Protein AF-A0AAD8JEQ1-F1 (afdb_monomer)

pLDDT: mean 77.96, std 17.14, range [26.22, 97.44]

Sequence (303 aa):
MASVKTKRLGSRILDGQINEAWISYTSSATNLTVFFTSFSENKTSIKCLWHEVDLSKYLPEKVNFGFSAATGRRYWEIHTIHSWNFSSSIRINPLYTKPLRPEKKNSKQLVVGLVLGGSGLACILVIGMTFLWFRFKREGKTVKNEENDVFMVHYEFENETGPKNYSNETLSTATKNFAESEKVGQGGFGGVYKGFLSNLDSNVAVKRISKGSKQGIKEYASEVKIIGRLRHRNLVKLIGWCQKEKELLLVYEFMPNGSLGYHLFKDNMFLTWMTRYNIVRGLASSLLNLHEEWEQCVLHRDI

Organism: NCBI:txid360622

Foldseek 3Di:
DDDPDDDDDPADDDDPDDKDKDWDADQVQQKIKIWIWGDDPNDTDIDMDMDRHNCPVPDDPDDDDDDDDDQDPPDGDDDDDPDDDDDDPDDDDPPPDDDDDDDDDDDDDDDDDDDPDPVVVVVVVVVVVVVVVVVVVVVVVLVVVLCVLVVVLVVVPPPDQWADEDEPVQVCVQQVNVDPVQWPDADPQATWGWGARPVVRAIKIKGKGDFPDSVNSVVLSCCRVPQRPDDDPLDWHFNHWYDDDRTTITITHDDPVDDPCCCPPPDPNDQDPVNVVVNVVSVVRVQCCQAPVDPHRHDPPPD

InterPro domains:
  IPR000719 Protein kinase domain [PF00069] (179-303)
  IPR000719 Protein kinase domain [PS50011] (178-303)
  IPR000985 Legume lectin, alpha chain, conserved site [PS00308] (59-68)
  IPR001220 Legume lectin domain [PF00139] (2-94)
  IPR011009 Protein kinase-like domain superfamily [SSF56112] (160-303)
  IPR013320 Concanavalin A-like lectin/glucanase domain superfamily [SSF49899] (3-199)
  IPR017441 Protein kinase, ATP binding site [PS00107] (184-207)
  IPR020635 Tyrosine-protein kinase, catalytic domain [SM00219] (178-303)
  IPR050528 L-type Lectin-Domain Containing Receptor Kinases [PTHR27007] (15-303)

Secondary structure (DSSP, 8-state):
---S-----S----TT----EEEEEETTTTEEEEEEEEEETTEEEEEEEEEE--GGGTS-SS----------SSS-PPP--------------GGG--------------------SSHHHHHHHHHHHHHHHHHHHHHHHHHHHHHHHHHHHHHHT-STTSPEE--HHHHHHHTTTT-GGGEEEEETTEEEEEEEETTTTEEEEEEEEPTT-HHHHHHHHHIIIIITT---TTS--EEEEEEETTEEEEEEE--TT--HHHHHHT------HHHHHHHHHHHHHHHHIIIIISSS----S--

Structure (mmCIF, N/CA/C/O backbone):
data_AF-A0AAD8JEQ1-F1
#
_entry.id   AF-A0AAD8JEQ1-F1
#
loop_
_atom_site.group_PDB
_atom_site.id
_atom_site.type_symbol
_atom_site.label_atom_id
_atom_site.label_alt_id
_atom_site.label_comp_id
_atom_site.label_asym_id
_atom_site.label_entity_id
_atom_site.label_seq_id
_atom_site.pdbx_PDB_ins_code
_atom_site.Cartn_x
_atom_site.Cartn_y
_atom_site.Cartn_z
_atom_site.occupancy
_atom_site.B_iso_or_equiv
_atom_site.auth_seq_id
_atom_site.auth_comp_id
_atom_site.auth_asym_id
_atom_site.auth_atom_id
_atom_site.pdbx_PDB_model_num
ATOM 1 N N . MET A 1 1 ? 18.541 -1.391 -17.160 1.00 54.03 1 MET A N 1
ATOM 2 C CA . MET A 1 1 ? 19.996 -1.636 -17.031 1.00 54.03 1 MET A CA 1
ATOM 3 C C . MET A 1 1 ? 20.443 -2.528 -18.172 1.00 54.03 1 MET A C 1
ATOM 5 O O . MET A 1 1 ? 19.833 -3.571 -18.371 1.00 54.03 1 MET A O 1
ATOM 9 N N . ALA A 1 2 ? 21.463 -2.121 -18.926 1.00 61.44 2 ALA A N 1
ATOM 10 C CA . ALA A 1 2 ? 22.112 -3.007 -19.888 1.00 61.44 2 ALA A CA 1
ATOM 11 C C . ALA A 1 2 ? 23.058 -3.955 -19.133 1.00 61.44 2 ALA A C 1
ATOM 13 O O . ALA A 1 2 ? 23.810 -3.516 -18.265 1.00 61.44 2 ALA A O 1
ATOM 14 N N . SER A 1 3 ? 22.992 -5.256 -19.420 1.00 74.88 3 SER A N 1
ATOM 15 C CA . SER A 1 3 ? 23.924 -6.234 -18.848 1.00 74.88 3 SER A CA 1
ATOM 16 C C . SER A 1 3 ? 25.269 -6.135 -19.568 1.00 74.88 3 SER A C 1
ATOM 18 O O . SER A 1 3 ? 25.308 -6.216 -20.792 1.00 74.88 3 SER A O 1
ATOM 20 N N . VAL A 1 4 ? 26.365 -5.998 -18.814 1.00 78.25 4 VAL A N 1
ATOM 21 C CA . VAL A 1 4 ? 27.736 -6.010 -19.365 1.00 78.25 4 VAL A CA 1
ATOM 22 C C . VAL A 1 4 ? 28.104 -7.409 -19.874 1.00 78.25 4 VAL A C 1
ATOM 24 O O . VAL A 1 4 ? 28.686 -7.563 -20.945 1.00 78.25 4 VAL A O 1
ATOM 27 N N . LYS A 1 5 ? 27.720 -8.458 -19.136 1.00 81.31 5 LYS A N 1
ATOM 28 C CA . LYS A 1 5 ? 27.882 -9.855 -19.547 1.00 81.31 5 LYS A CA 1
ATOM 29 C C . LYS A 1 5 ? 26.870 -10.740 -18.834 1.00 81.31 5 LYS A C 1
ATOM 31 O O . LYS A 1 5 ? 26.654 -10.611 -17.634 1.00 81.31 5 LYS A O 1
ATOM 36 N N . THR A 1 6 ? 26.300 -11.695 -19.566 1.00 82.50 6 THR A N 1
ATOM 37 C CA . THR A 1 6 ? 25.457 -12.755 -19.001 1.00 82.50 6 THR A CA 1
ATOM 38 C C . THR A 1 6 ? 26.173 -14.098 -19.123 1.00 82.50 6 THR A C 1
ATOM 40 O O . THR A 1 6 ? 26.586 -14.488 -20.216 1.00 82.50 6 THR A O 1
ATOM 43 N N . LYS A 1 7 ? 26.314 -14.818 -18.006 1.00 80.94 7 LYS A N 1
ATOM 44 C CA . LYS A 1 7 ? 26.751 -16.221 -17.964 1.00 80.94 7 LYS A CA 1
ATOM 45 C C . LYS A 1 7 ? 25.650 -17.051 -17.314 1.00 80.94 7 LYS A C 1
ATOM 47 O O . LYS A 1 7 ? 25.122 -16.662 -16.277 1.00 80.94 7 LYS A O 1
ATOM 52 N N . ARG A 1 8 ? 25.291 -18.184 -17.926 1.00 77.19 8 ARG A N 1
ATOM 53 C CA . ARG A 1 8 ? 24.321 -19.117 -17.339 1.00 77.19 8 ARG A CA 1
ATOM 54 C C . ARG A 1 8 ? 25.018 -20.011 -16.325 1.00 77.19 8 ARG A C 1
ATOM 56 O O . ARG A 1 8 ? 26.043 -20.614 -16.636 1.00 77.19 8 ARG A O 1
ATOM 63 N N . LEU A 1 9 ? 24.431 -20.119 -15.141 1.00 71.56 9 LEU A N 1
ATOM 64 C CA . LEU A 1 9 ? 24.821 -21.117 -14.161 1.00 71.56 9 LEU A CA 1
ATOM 65 C C . LEU A 1 9 ? 24.219 -22.464 -14.588 1.00 71.56 9 LEU A C 1
ATOM 67 O O . LEU A 1 9 ? 23.010 -22.574 -14.772 1.00 71.56 9 LEU A O 1
ATOM 71 N N . GLY A 1 10 ? 25.060 -23.477 -14.791 1.00 64.69 10 GLY A N 1
ATOM 72 C CA . GLY A 1 10 ? 24.648 -24.805 -15.266 1.00 64.69 10 GLY A CA 1
ATOM 73 C C . GLY A 1 10 ? 23.939 -25.675 -14.221 1.00 64.69 10 GLY A C 1
ATOM 74 O O . GLY A 1 10 ? 23.937 -26.893 -14.364 1.00 64.69 10 GLY A O 1
ATOM 75 N N . SER A 1 11 ? 23.390 -25.086 -13.158 1.00 65.44 11 SER A N 1
ATOM 76 C CA . SER A 1 11 ? 22.712 -25.795 -12.072 1.00 65.44 11 SER A CA 1
ATOM 77 C C . SER A 1 11 ? 21.265 -25.353 -11.927 1.00 65.44 11 SER A C 1
ATOM 79 O O . SER A 1 11 ? 20.941 -24.180 -12.111 1.00 65.44 11 SER A O 1
ATOM 81 N N . ARG A 1 12 ? 20.399 -26.298 -11.558 1.00 63.47 12 ARG A N 1
ATOM 82 C CA . ARG A 1 12 ? 19.006 -26.023 -11.206 1.00 63.47 12 ARG A CA 1
ATOM 83 C C . ARG A 1 12 ? 18.895 -25.879 -9.691 1.00 63.47 12 ARG A C 1
ATOM 85 O O . ARG A 1 12 ? 19.470 -26.676 -8.960 1.00 63.47 12 ARG A O 1
ATOM 92 N N . ILE A 1 13 ? 18.175 -24.856 -9.248 1.00 66.12 13 ILE A N 1
ATOM 93 C CA . ILE A 1 13 ? 17.844 -24.627 -7.840 1.00 66.12 13 ILE A CA 1
ATOM 94 C C . ILE A 1 13 ? 16.413 -25.125 -7.677 1.00 66.12 13 ILE A C 1
ATOM 96 O O . ILE A 1 13 ? 15.464 -24.385 -7.913 1.00 66.12 13 ILE A O 1
ATOM 100 N N . LEU A 1 14 ? 16.261 -26.417 -7.415 1.00 59.53 14 LEU A N 1
ATOM 101 C CA . LEU A 1 14 ? 14.964 -27.045 -7.178 1.00 59.53 14 LEU A CA 1
ATOM 102 C C . LEU A 1 14 ? 14.909 -27.496 -5.713 1.00 59.53 14 LEU A C 1
ATOM 104 O O . LEU A 1 14 ? 15.932 -27.535 -5.032 1.00 59.53 14 LEU A O 1
ATOM 108 N N . ASP A 1 15 ? 13.708 -27.795 -5.226 1.00 64.31 15 ASP A N 1
ATOM 109 C CA . ASP A 1 15 ? 13.475 -28.488 -3.948 1.00 64.31 15 ASP A CA 1
ATOM 110 C C . ASP A 1 15 ? 13.535 -27.636 -2.664 1.00 64.31 15 ASP A C 1
ATOM 112 O O . ASP A 1 15 ? 13.526 -28.182 -1.563 1.00 64.31 15 ASP A O 1
ATOM 116 N N . GLY A 1 16 ? 13.541 -26.300 -2.770 1.00 67.38 16 GLY A N 1
ATOM 117 C CA . GLY A 1 16 ? 13.326 -25.403 -1.618 1.00 67.38 16 GLY A CA 1
ATOM 118 C C . GLY A 1 16 ? 14.436 -25.418 -0.558 1.00 67.38 16 GLY A C 1
ATOM 119 O O . GLY A 1 16 ? 14.210 -25.002 0.577 1.00 67.38 16 GLY A O 1
ATOM 120 N N . GLN A 1 17 ? 15.628 -25.904 -0.908 1.00 75.38 17 GLN A N 1
ATOM 121 C CA . GLN A 1 17 ? 16.769 -25.965 0.004 1.00 75.38 17 GLN A CA 1
ATOM 122 C C . GLN A 1 17 ? 17.422 -24.590 0.199 1.00 75.38 17 GLN A C 1
ATOM 124 O O . GLN A 1 17 ? 17.361 -23.715 -0.670 1.00 75.38 17 GLN A O 1
ATOM 129 N N . ILE A 1 18 ? 18.080 -24.401 1.346 1.00 81.00 18 ILE A N 1
ATOM 130 C CA . ILE A 1 18 ? 18.830 -23.175 1.639 1.00 81.00 18 ILE A CA 1
ATOM 131 C C . ILE A 1 18 ? 20.086 -23.158 0.767 1.00 81.00 18 ILE A C 1
ATOM 133 O O . ILE A 1 18 ? 20.897 -24.079 0.826 1.00 81.00 18 ILE A O 1
ATOM 137 N N . ASN A 1 19 ? 20.244 -22.102 -0.030 1.00 83.06 19 ASN A N 1
ATOM 138 C CA . ASN A 1 19 ? 21.420 -21.888 -0.864 1.00 83.06 19 ASN A CA 1
ATOM 139 C C . ASN A 1 19 ? 22.209 -20.681 -0.354 1.00 83.06 19 ASN A C 1
ATOM 141 O O . ASN A 1 19 ? 21.627 -19.671 0.044 1.00 83.06 19 ASN A O 1
ATOM 145 N N . GLU A 1 20 ? 23.530 -20.770 -0.425 1.00 88.12 20 GLU A N 1
ATOM 146 C CA . GLU A 1 20 ? 24.443 -19.678 -0.124 1.00 88.12 20 GLU A CA 1
ATOM 147 C C . GLU A 1 20 ? 25.035 -19.120 -1.418 1.00 88.12 20 GLU A C 1
ATOM 149 O O . GLU A 1 20 ? 25.414 -19.853 -2.336 1.00 88.12 20 GLU A O 1
ATOM 154 N N . ALA A 1 21 ? 25.121 -17.794 -1.479 1.00 88.62 21 ALA A N 1
ATOM 155 C CA . ALA A 1 21 ? 25.727 -17.070 -2.580 1.00 88.62 21 ALA A CA 1
ATOM 156 C C . ALA A 1 21 ? 26.631 -15.977 -2.020 1.00 88.62 21 ALA A C 1
ATOM 158 O O . ALA A 1 21 ? 26.245 -15.264 -1.091 1.00 88.62 21 ALA A O 1
ATOM 159 N N . TRP A 1 22 ? 27.813 -15.807 -2.600 1.00 90.81 22 TRP A N 1
ATOM 160 C CA . TRP A 1 22 ? 28.685 -14.689 -2.257 1.00 90.81 22 TRP A CA 1
ATOM 161 C C . TRP A 1 22 ? 29.405 -14.164 -3.487 1.00 90.81 22 TRP A C 1
ATOM 163 O O . TRP A 1 22 ? 29.698 -14.887 -4.441 1.00 90.81 22 TRP A O 1
ATOM 173 N N . ILE A 1 23 ? 29.666 -12.864 -3.460 1.00 91.25 23 ILE A N 1
ATOM 174 C CA . ILE A 1 23 ? 30.283 -12.130 -4.554 1.00 91.25 23 ILE A CA 1
ATOM 175 C C . ILE A 1 23 ? 31.570 -11.527 -4.014 1.00 91.25 23 ILE A C 1
ATOM 177 O O . ILE A 1 23 ? 31.574 -10.898 -2.958 1.00 91.25 23 ILE A O 1
ATOM 181 N N . SER A 1 24 ? 32.659 -11.726 -4.743 1.00 91.19 24 SER A N 1
ATOM 182 C CA . SER A 1 24 ? 33.947 -11.115 -4.457 1.00 91.19 24 SER A CA 1
ATOM 183 C C . SER A 1 24 ? 34.386 -10.301 -5.661 1.00 91.19 24 SER A C 1
ATOM 185 O O . SER A 1 24 ? 34.336 -10.776 -6.795 1.00 91.19 24 SER A O 1
ATOM 187 N N . TYR A 1 25 ? 34.809 -9.069 -5.411 1.00 90.44 25 TYR A N 1
ATOM 188 C CA . TYR A 1 25 ? 35.405 -8.215 -6.423 1.00 90.44 25 TYR A CA 1
ATOM 189 C C . TYR A 1 25 ? 36.789 -7.780 -5.965 1.00 90.44 25 TYR A C 1
ATOM 191 O O . TYR A 1 25 ? 36.955 -7.284 -4.852 1.00 90.44 25 TYR A O 1
ATOM 199 N N . THR A 1 26 ? 37.781 -7.959 -6.833 1.00 88.69 26 THR A N 1
ATOM 200 C CA . THR A 1 26 ? 39.151 -7.495 -6.599 1.00 88.69 26 THR A CA 1
ATOM 201 C C . THR A 1 26 ? 39.498 -6.435 -7.634 1.00 88.69 26 THR A C 1
ATOM 203 O O . THR A 1 26 ? 39.622 -6.748 -8.816 1.00 88.69 26 THR A O 1
ATOM 206 N N . SER A 1 27 ? 39.666 -5.185 -7.190 1.00 85.38 27 SER A N 1
ATOM 207 C CA . SER A 1 27 ? 39.930 -4.045 -8.078 1.00 85.38 27 SER A CA 1
ATOM 208 C C . SER A 1 27 ? 41.292 -4.119 -8.766 1.00 85.38 27 SER A C 1
ATOM 210 O O . SER A 1 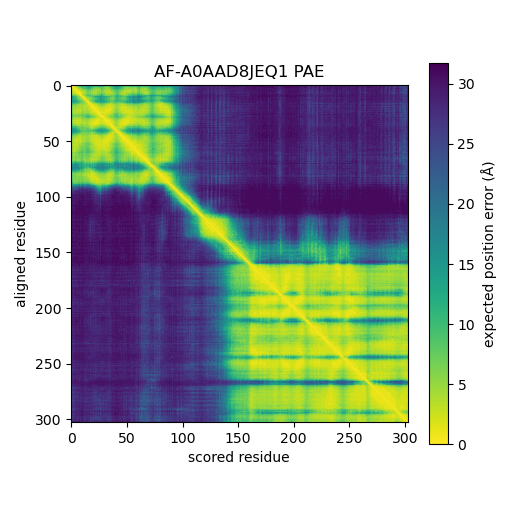27 ? 41.386 -3.755 -9.931 1.00 85.38 27 SER A O 1
ATOM 212 N N . SER A 1 28 ? 42.326 -4.637 -8.094 1.00 85.00 28 SER A N 1
ATOM 213 C CA . SER A 1 28 ? 43.670 -4.793 -8.676 1.00 85.00 28 SER A CA 1
ATOM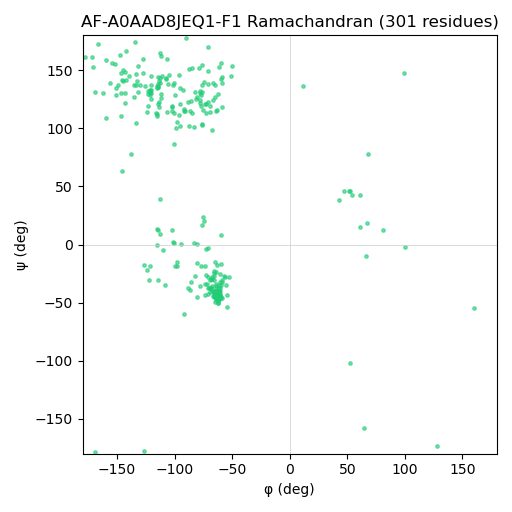 214 C C . SER A 1 28 ? 43.721 -5.804 -9.822 1.00 85.00 28 SER A C 1
ATOM 216 O O . SER A 1 28 ? 44.526 -5.648 -10.730 1.00 85.00 28 SER A O 1
ATOM 218 N N . ALA A 1 29 ? 42.862 -6.824 -9.783 1.00 85.19 29 ALA A N 1
ATOM 219 C CA . ALA A 1 29 ? 42.744 -7.848 -10.820 1.00 85.19 29 ALA A CA 1
ATOM 220 C C . ALA A 1 29 ? 41.542 -7.619 -11.753 1.00 85.19 29 ALA A C 1
ATOM 222 O O . ALA A 1 29 ? 41.254 -8.479 -12.582 1.00 85.19 29 ALA A O 1
ATOM 223 N N . THR A 1 30 ? 40.790 -6.523 -11.555 1.00 89.75 30 THR A N 1
ATOM 224 C CA . THR A 1 30 ? 39.517 -6.221 -12.239 1.00 89.75 30 THR A CA 1
ATOM 225 C C . THR A 1 30 ? 38.602 -7.440 -12.362 1.00 89.75 30 THR A C 1
ATOM 227 O O . THR A 1 30 ? 37.975 -7.661 -13.391 1.00 89.75 30 THR A O 1
ATOM 230 N N . ASN A 1 31 ? 38.556 -8.288 -11.333 1.00 90.69 31 ASN A N 1
ATOM 231 C CA . ASN A 1 31 ? 37.909 -9.594 -11.417 1.00 90.69 31 ASN A CA 1
ATOM 232 C C . ASN A 1 31 ? 36.696 -9.649 -10.492 1.00 90.69 31 ASN A C 1
ATOM 234 O O . ASN A 1 31 ? 36.820 -9.481 -9.275 1.00 90.69 31 ASN A O 1
ATOM 238 N N . LEU A 1 32 ? 35.529 -9.906 -11.082 1.00 91.81 32 LEU A N 1
ATOM 239 C CA . LEU A 1 32 ? 34.275 -10.147 -10.386 1.00 91.81 32 LEU A CA 1
ATOM 240 C C . LEU A 1 32 ? 33.990 -11.646 -10.370 1.00 91.81 32 LEU A C 1
ATOM 242 O O . LEU A 1 32 ? 33.739 -12.254 -11.410 1.00 91.81 32 LEU A O 1
ATOM 246 N N . THR A 1 33 ? 33.983 -12.229 -9.177 1.00 91.50 33 THR A N 1
ATOM 247 C CA . THR A 1 33 ? 33.710 -13.649 -8.959 1.00 91.50 33 THR A CA 1
ATOM 248 C C . THR A 1 33 ? 32.430 -13.827 -8.153 1.00 91.50 33 THR A C 1
ATOM 250 O O . THR A 1 33 ? 32.211 -13.160 -7.146 1.00 91.50 33 THR A O 1
ATOM 253 N N . VAL A 1 34 ? 31.586 -14.748 -8.595 1.00 91.31 34 VAL A N 1
ATOM 254 C CA . VAL A 1 34 ? 30.317 -15.127 -7.985 1.00 91.31 34 VAL A CA 1
ATOM 255 C C . VAL A 1 34 ? 30.385 -16.606 -7.651 1.00 91.31 34 VAL A C 1
ATOM 257 O O . VAL A 1 34 ? 30.629 -17.443 -8.522 1.00 91.31 34 VAL A O 1
ATOM 260 N N . PHE A 1 35 ? 30.139 -16.922 -6.392 1.00 89.31 35 PHE A N 1
ATOM 261 C CA . PHE A 1 35 ? 30.029 -18.282 -5.903 1.00 89.31 35 PHE A CA 1
ATOM 262 C C . PHE A 1 35 ? 28.586 -18.571 -5.516 1.00 89.31 35 PHE A C 1
ATOM 264 O O . PHE A 1 35 ? 27.876 -17.693 -5.023 1.00 89.31 35 PHE A O 1
ATOM 271 N N . PHE A 1 36 ? 28.160 -19.806 -5.749 1.00 88.06 36 PHE A N 1
ATOM 272 C CA . PHE A 1 36 ? 26.808 -20.252 -5.453 1.00 88.06 36 PHE A CA 1
ATOM 273 C C . PHE A 1 36 ? 26.802 -21.736 -5.085 1.00 88.06 36 PHE A C 1
ATOM 275 O O . PHE A 1 36 ? 27.456 -22.540 -5.753 1.00 88.06 36 PHE A O 1
ATOM 282 N N . THR A 1 37 ? 26.057 -22.130 -4.058 1.00 85.44 37 THR A N 1
ATOM 283 C CA . THR A 1 37 ? 25.878 -23.546 -3.706 1.00 85.44 37 THR A CA 1
ATOM 284 C C . THR A 1 37 ? 24.811 -24.185 -4.587 1.00 85.44 37 THR A C 1
ATOM 286 O O . THR A 1 37 ? 23.687 -23.714 -4.628 1.00 85.44 37 THR A O 1
ATOM 289 N N . SER A 1 38 ? 25.129 -25.276 -5.275 1.00 75.69 38 SER A N 1
ATOM 290 C CA . SER A 1 38 ? 24.173 -26.085 -6.031 1.00 75.69 38 SER A CA 1
ATOM 291 C C . SER A 1 38 ? 24.030 -27.459 -5.397 1.00 75.69 38 SER A C 1
ATOM 293 O O . SER A 1 38 ? 25.028 -28.091 -5.044 1.00 75.69 38 SER A O 1
ATOM 295 N N . PHE A 1 39 ? 22.800 -27.958 -5.376 1.00 72.00 39 PHE A N 1
ATOM 296 C CA . PHE A 1 39 ? 22.472 -29.301 -4.915 1.00 72.00 39 PHE A CA 1
ATOM 297 C C . PHE A 1 39 ? 22.289 -30.244 -6.108 1.00 72.00 39 PHE A C 1
ATOM 299 O O . PHE A 1 39 ? 21.578 -29.922 -7.057 1.00 72.00 39 PHE A O 1
ATOM 306 N N . SER A 1 40 ? 22.972 -31.387 -6.082 1.00 66.25 40 SER A N 1
ATOM 307 C CA . SER A 1 40 ? 22.804 -32.476 -7.050 1.00 66.25 40 SER A CA 1
ATOM 308 C C . SER A 1 40 ? 23.037 -33.796 -6.324 1.00 66.25 40 SER A C 1
ATOM 310 O O . SER A 1 40 ? 24.037 -33.923 -5.622 1.00 66.25 40 SER A O 1
ATOM 312 N N . GLU A 1 41 ? 22.129 -34.766 -6.470 1.00 63.97 41 GLU A N 1
ATOM 313 C CA . GLU A 1 41 ? 22.289 -36.133 -5.931 1.00 63.97 41 GLU A CA 1
ATOM 314 C C . GLU A 1 41 ? 22.665 -36.176 -4.428 1.00 63.97 41 GLU A C 1
ATOM 316 O O . GLU A 1 41 ? 23.590 -36.879 -4.023 1.00 63.97 41 GLU A O 1
ATOM 321 N N . ASN A 1 42 ? 21.979 -35.386 -3.588 1.00 64.19 42 ASN A N 1
ATOM 322 C CA . ASN A 1 42 ? 22.239 -35.239 -2.141 1.00 64.19 42 ASN A CA 1
ATOM 323 C C . ASN A 1 42 ? 23.634 -34.708 -1.752 1.00 64.19 42 ASN A C 1
ATOM 325 O O . ASN A 1 42 ? 24.014 -34.774 -0.583 1.00 64.19 42 ASN A O 1
ATOM 329 N N . LYS A 1 43 ? 24.396 -34.141 -2.694 1.00 68.50 43 LYS A N 1
ATOM 330 C CA . LYS A 1 43 ? 25.673 -33.472 -2.416 1.00 68.50 43 LYS A CA 1
ATOM 331 C C . LYS A 1 43 ? 25.589 -31.977 -2.708 1.00 68.50 43 LYS A C 1
ATOM 333 O O . LYS A 1 43 ? 25.089 -31.548 -3.750 1.00 68.50 43 LYS A O 1
ATOM 338 N N . THR A 1 44 ? 26.134 -31.184 -1.791 1.00 74.12 44 THR A N 1
ATOM 339 C CA . THR A 1 44 ? 26.397 -29.757 -1.981 1.00 74.12 44 THR A CA 1
ATOM 340 C C . THR A 1 44 ? 27.651 -29.572 -2.828 1.00 74.12 44 THR A C 1
ATOM 342 O O . THR A 1 44 ? 28.726 -30.068 -2.500 1.00 74.12 44 THR A O 1
ATOM 345 N N . SER A 1 45 ? 27.527 -28.837 -3.932 1.00 80.12 45 SER A N 1
ATOM 346 C CA . SER A 1 45 ? 28.652 -28.442 -4.783 1.00 80.12 45 SER A CA 1
ATOM 347 C C . SER A 1 45 ? 28.720 -26.923 -4.886 1.00 80.12 45 SER A C 1
ATOM 349 O O . SER A 1 45 ? 27.712 -26.269 -5.137 1.00 80.12 45 SER A O 1
ATOM 351 N N . ILE A 1 46 ? 29.904 -26.339 -4.710 1.00 84.06 46 ILE A N 1
ATOM 352 C CA . ILE A 1 46 ? 30.098 -24.900 -4.917 1.00 84.06 46 ILE A CA 1
ATOM 353 C C . ILE A 1 46 ? 30.376 -24.673 -6.402 1.00 84.06 46 ILE A C 1
ATOM 355 O O . ILE A 1 46 ? 31.302 -25.249 -6.976 1.00 84.06 46 ILE A O 1
ATOM 359 N N . LYS A 1 47 ? 29.564 -23.834 -7.039 1.00 85.69 47 LYS A N 1
ATOM 360 C CA . LYS A 1 47 ? 29.760 -23.375 -8.413 1.00 85.69 47 LYS A CA 1
ATOM 361 C C . LYS A 1 47 ? 30.366 -21.981 -8.394 1.00 85.69 47 LYS A C 1
ATOM 363 O O . LYS A 1 47 ? 29.970 -21.137 -7.597 1.00 85.69 47 LYS A O 1
ATOM 368 N N . CYS A 1 48 ? 31.317 -21.753 -9.291 1.00 87.69 48 CYS A N 1
ATOM 369 C CA . CYS A 1 48 ? 32.028 -20.490 -9.427 1.00 87.69 48 CYS A CA 1
ATOM 370 C C . CYS A 1 48 ? 31.838 -19.945 -10.844 1.00 87.69 48 CYS A C 1
ATOM 372 O O . CYS A 1 48 ? 32.021 -20.661 -11.831 1.00 87.69 48 CYS A O 1
ATOM 374 N N . LEU A 1 49 ? 31.473 -18.671 -10.938 1.00 89.75 49 LEU A N 1
ATOM 375 C CA . LEU A 1 49 ? 31.445 -17.891 -12.165 1.00 89.75 49 LEU A CA 1
ATOM 376 C C . LEU A 1 49 ? 32.329 -16.672 -11.957 1.00 89.75 49 LEU A C 1
ATOM 378 O O . LEU A 1 49 ? 32.172 -15.965 -10.973 1.00 89.75 49 LEU A O 1
ATOM 382 N N . TRP A 1 50 ? 33.219 -16.382 -12.896 1.00 89.75 50 TRP A N 1
ATOM 383 C CA . TRP A 1 50 ? 34.041 -15.178 -12.833 1.00 89.75 50 TRP A CA 1
ATOM 384 C C . TRP A 1 50 ? 34.023 -14.427 -14.158 1.00 89.75 50 TRP A C 1
ATOM 386 O O . TRP A 1 50 ? 33.770 -15.010 -15.223 1.00 89.75 50 TRP A O 1
ATOM 396 N N . HIS A 1 51 ? 34.248 -13.122 -14.094 1.00 91.00 51 HIS A N 1
ATOM 397 C CA . HIS A 1 51 ? 34.376 -12.264 -15.257 1.00 91.00 51 HIS A CA 1
ATOM 398 C C . HIS A 1 51 ? 35.297 -11.088 -14.947 1.00 91.00 51 HIS A C 1
ATOM 400 O O . HIS A 1 51 ? 35.162 -10.436 -13.914 1.00 91.00 51 HIS A O 1
ATOM 406 N N . GLU A 1 52 ? 36.205 -10.814 -15.875 1.00 91.69 52 GLU A N 1
ATOM 407 C CA . GLU A 1 52 ? 37.041 -9.625 -15.839 1.00 91.69 52 GLU A CA 1
ATOM 408 C C . GLU A 1 52 ? 36.211 -8.405 -16.256 1.00 91.69 52 GLU A C 1
ATOM 410 O O . GLU A 1 52 ? 35.685 -8.341 -17.368 1.00 91.69 52 GLU A O 1
ATOM 415 N N . VAL A 1 53 ? 36.030 -7.469 -15.330 1.00 90.12 53 VAL A N 1
ATOM 416 C CA . VAL A 1 53 ? 35.282 -6.230 -15.514 1.00 90.12 53 VAL A CA 1
ATOM 417 C C . VAL A 1 53 ? 35.855 -5.144 -14.608 1.00 90.12 53 VAL A C 1
ATOM 419 O O . VAL A 1 53 ? 35.985 -5.315 -13.399 1.00 90.12 53 VAL A O 1
ATOM 422 N N . ASP A 1 54 ? 36.153 -3.991 -15.195 1.00 89.25 54 ASP A N 1
ATOM 423 C CA . ASP A 1 54 ? 36.505 -2.789 -14.447 1.00 89.25 54 ASP A CA 1
ATOM 424 C C . ASP A 1 54 ? 35.232 -2.019 -14.081 1.00 89.25 54 ASP A C 1
ATOM 426 O O . ASP A 1 54 ? 34.639 -1.333 -14.916 1.00 89.25 54 ASP A O 1
ATOM 430 N N . LEU A 1 55 ? 34.796 -2.149 -12.825 1.00 87.44 55 LEU A N 1
ATOM 431 C CA . LEU A 1 55 ? 33.563 -1.523 -12.344 1.00 87.44 55 LEU A CA 1
ATOM 432 C C . LEU A 1 55 ? 33.622 0.013 -12.327 1.00 87.44 55 LEU A C 1
ATOM 434 O O . LEU A 1 55 ? 32.569 0.643 -12.401 1.00 87.44 55 LEU A O 1
ATOM 438 N N . SER A 1 56 ? 34.812 0.625 -12.285 1.00 85.69 56 SER A N 1
ATOM 439 C CA . SER A 1 56 ? 34.958 2.090 -12.233 1.00 85.69 56 SER A CA 1
ATOM 440 C C . SER A 1 56 ? 34.476 2.790 -13.508 1.00 85.69 56 SER A C 1
ATOM 442 O O . SER A 1 56 ? 34.053 3.941 -13.469 1.00 85.69 56 SER A O 1
ATOM 444 N N . LYS A 1 57 ? 34.474 2.071 -14.637 1.00 87.56 57 LYS A N 1
ATOM 445 C CA . LYS A 1 57 ? 33.989 2.572 -15.932 1.00 87.56 57 LYS A CA 1
ATOM 446 C C . LYS A 1 57 ? 32.465 2.594 -16.041 1.00 87.56 57 LYS A C 1
ATOM 448 O O . LYS A 1 57 ? 31.933 3.254 -16.928 1.00 87.56 57 LYS A O 1
ATOM 453 N N . TYR A 1 58 ? 31.772 1.846 -15.183 1.00 86.69 58 TYR A N 1
ATOM 454 C CA . TYR A 1 58 ? 30.330 1.607 -15.300 1.00 86.69 58 TYR A CA 1
ATOM 455 C C . TYR A 1 58 ? 29.532 2.061 -14.076 1.00 86.69 58 TYR A C 1
ATOM 457 O O . TYR A 1 58 ? 28.316 2.216 -14.179 1.00 86.69 58 TYR A O 1
ATOM 465 N N . LEU A 1 59 ? 30.182 2.248 -12.925 1.00 85.94 59 LEU A N 1
ATOM 466 C CA . LEU A 1 59 ? 29.536 2.633 -11.676 1.00 85.94 59 LEU A CA 1
ATOM 467 C C . LEU A 1 59 ? 29.984 4.031 -11.219 1.00 85.94 59 LEU A C 1
ATOM 469 O O . LEU A 1 59 ? 31.174 4.334 -11.277 1.00 85.94 59 LEU A O 1
ATOM 473 N N . PRO A 1 60 ? 29.055 4.872 -10.727 1.00 87.19 60 PRO A N 1
ATOM 474 C CA . PRO A 1 60 ? 29.396 6.147 -10.102 1.00 87.19 60 PRO A CA 1
ATOM 475 C C . PRO A 1 60 ? 30.070 5.945 -8.733 1.00 87.19 60 PRO A C 1
ATOM 477 O O . PRO A 1 60 ? 30.050 4.854 -8.167 1.00 87.19 60 PRO A O 1
ATOM 480 N N . GLU A 1 61 ? 30.612 7.024 -8.161 1.00 79.94 61 GLU A N 1
ATOM 481 C CA . GLU A 1 61 ? 31.289 7.016 -6.851 1.00 79.94 61 GLU A CA 1
ATOM 482 C C . GLU A 1 61 ? 30.408 6.459 -5.716 1.00 79.94 61 GLU A C 1
ATOM 484 O O . GLU A 1 61 ? 30.892 5.785 -4.807 1.00 79.94 61 GLU A O 1
ATOM 489 N N . LYS A 1 62 ? 29.095 6.717 -5.780 1.00 81.00 62 LYS A N 1
ATOM 490 C CA . LYS A 1 62 ? 28.109 6.235 -4.808 1.00 81.00 62 LYS A CA 1
ATOM 491 C C . LYS A 1 62 ? 27.170 5.239 -5.465 1.00 81.00 62 LYS A C 1
ATOM 493 O O . LYS A 1 62 ? 26.463 5.578 -6.410 1.00 81.00 62 LYS A O 1
ATOM 498 N N . VAL A 1 63 ? 27.115 4.034 -4.910 1.00 82.56 63 VAL A N 1
ATOM 499 C CA . VAL A 1 63 ? 26.260 2.948 -5.395 1.00 82.56 63 VAL A CA 1
ATOM 500 C C . VAL A 1 63 ? 25.411 2.377 -4.269 1.00 82.56 63 VAL A C 1
ATOM 502 O O . VAL A 1 63 ? 25.839 2.318 -3.118 1.00 82.56 63 VAL A O 1
ATOM 505 N N . ASN A 1 64 ? 24.209 1.930 -4.624 1.00 81.88 64 ASN A N 1
ATOM 506 C CA . ASN A 1 64 ? 23.340 1.167 -3.737 1.00 81.88 64 ASN A CA 1
ATOM 507 C C . ASN A 1 64 ? 23.425 -0.313 -4.111 1.00 81.88 64 ASN A C 1
ATOM 509 O O . ASN A 1 64 ? 23.393 -0.660 -5.292 1.00 81.88 64 ASN A O 1
ATOM 513 N N . PHE A 1 65 ? 23.494 -1.180 -3.105 1.00 82.00 65 PHE A N 1
ATOM 514 C CA . PHE A 1 65 ? 23.442 -2.628 -3.282 1.00 82.00 65 PHE A CA 1
ATOM 515 C C . PHE A 1 65 ? 22.099 -3.151 -2.783 1.00 82.00 65 PHE A C 1
ATOM 517 O O . PHE A 1 65 ? 21.560 -2.661 -1.791 1.00 82.00 65 PHE A O 1
ATOM 524 N N . GLY A 1 66 ? 21.557 -4.153 -3.467 1.00 82.56 66 GLY A N 1
ATOM 525 C CA . GLY A 1 66 ? 20.283 -4.757 -3.111 1.00 82.56 66 GLY A CA 1
ATOM 526 C C . GLY A 1 66 ? 20.065 -6.075 -3.835 1.00 82.56 66 GLY A C 1
ATOM 527 O O . GLY A 1 66 ? 20.830 -6.455 -4.721 1.00 82.56 66 GLY A O 1
ATOM 528 N N . PHE A 1 67 ? 19.002 -6.764 -3.443 1.00 84.56 67 PHE A N 1
ATOM 529 C CA . PHE A 1 67 ? 18.590 -8.031 -4.030 1.00 84.56 67 PHE A CA 1
ATOM 530 C C . PHE A 1 67 ? 17.335 -7.806 -4.867 1.00 84.56 67 PHE A C 1
ATOM 532 O O . PHE A 1 67 ? 16.455 -7.037 -4.485 1.00 84.56 67 PHE A O 1
ATOM 539 N N . SER A 1 68 ? 17.245 -8.495 -5.999 1.00 81.25 68 SER A N 1
ATOM 540 C CA . SER A 1 68 ? 16.022 -8.563 -6.795 1.00 81.25 68 SER A CA 1
ATOM 541 C C . SER A 1 68 ? 15.761 -10.018 -7.153 1.00 81.25 68 SER A C 1
ATOM 543 O O . SER A 1 68 ? 16.701 -10.769 -7.414 1.00 81.25 68 SER A O 1
ATOM 545 N N . ALA A 1 69 ? 14.495 -10.418 -7.127 1.00 77.81 69 ALA A N 1
ATOM 546 C CA . ALA A 1 69 ? 14.056 -11.753 -7.500 1.00 77.81 69 ALA A CA 1
ATOM 547 C C . ALA A 1 69 ? 12.836 -11.629 -8.415 1.00 77.81 69 ALA A C 1
ATOM 549 O O . ALA A 1 69 ? 12.040 -10.702 -8.270 1.00 77.81 69 ALA A O 1
ATOM 550 N N . ALA A 1 70 ? 12.706 -12.551 -9.364 1.00 72.56 70 ALA A N 1
ATOM 551 C CA . ALA A 1 70 ? 11.559 -12.626 -10.257 1.00 72.56 70 ALA A CA 1
ATOM 552 C C . ALA A 1 70 ? 10.777 -13.904 -9.956 1.00 72.56 70 ALA A C 1
ATOM 554 O O . ALA A 1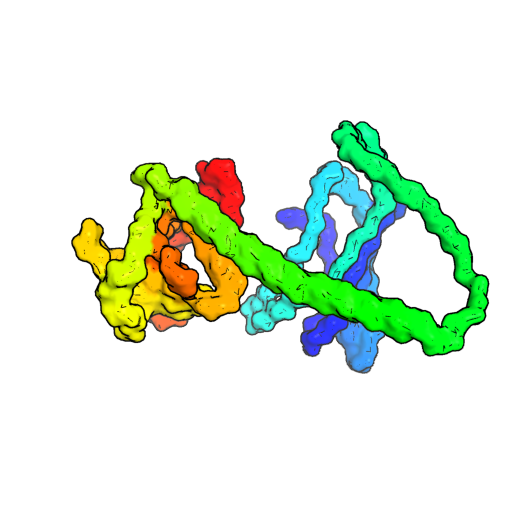 70 ? 11.368 -14.965 -9.755 1.00 72.56 70 ALA A O 1
ATOM 555 N N . THR A 1 71 ? 9.452 -13.811 -9.952 1.00 67.06 71 THR A N 1
ATOM 556 C CA . THR A 1 71 ? 8.588 -14.989 -9.937 1.00 67.06 71 THR A CA 1
ATOM 557 C C . THR A 1 71 ? 8.546 -15.576 -11.350 1.00 67.06 71 THR A C 1
ATOM 559 O O . THR A 1 71 ? 8.400 -14.859 -12.346 1.00 67.06 71 THR A O 1
ATOM 562 N N . GLY A 1 72 ? 8.766 -16.885 -11.474 1.00 61.81 72 GLY A N 1
ATOM 563 C CA . GLY A 1 72 ? 8.749 -17.563 -12.768 1.00 61.81 72 GLY A CA 1
ATOM 564 C C . GLY A 1 72 ? 7.380 -17.461 -13.455 1.00 61.81 72 GLY A C 1
ATOM 565 O O . GLY A 1 72 ? 6.341 -17.393 -12.808 1.00 61.81 72 GLY A O 1
ATOM 566 N N . ARG A 1 73 ? 7.349 -17.510 -14.795 1.00 57.34 73 ARG A N 1
ATOM 567 C CA . ARG A 1 73 ? 6.098 -17.401 -15.585 1.00 57.34 73 ARG A CA 1
ATOM 568 C C . ARG A 1 73 ? 5.105 -18.557 -15.384 1.00 57.34 73 ARG A C 1
ATOM 570 O O . ARG A 1 73 ? 3.975 -18.451 -15.846 1.00 57.34 73 ARG A O 1
ATOM 577 N N . ARG A 1 74 ? 5.533 -19.680 -14.794 1.00 52.62 74 ARG A N 1
ATOM 578 C CA . ARG A 1 74 ? 4.762 -20.940 -14.757 1.00 52.62 74 ARG A CA 1
ATOM 579 C C . ARG A 1 74 ? 4.520 -21.489 -13.349 1.00 52.62 74 ARG A C 1
ATOM 581 O O . ARG A 1 74 ? 3.568 -22.237 -13.167 1.00 52.62 74 ARG A O 1
ATOM 588 N N . TYR A 1 75 ? 5.343 -21.103 -12.375 1.00 57.41 75 TYR A N 1
ATOM 589 C CA . TYR A 1 75 ? 5.253 -21.549 -10.987 1.00 57.41 75 TYR A CA 1
ATOM 590 C C . TYR A 1 75 ? 5.595 -20.386 -10.055 1.00 57.41 75 TYR A C 1
ATOM 592 O O . TYR A 1 75 ? 6.479 -19.580 -10.352 1.00 57.41 75 TYR A O 1
ATOM 600 N N . TRP A 1 76 ? 4.874 -20.303 -8.940 1.00 60.28 76 TRP A N 1
ATOM 601 C CA . TRP A 1 76 ? 5.092 -19.310 -7.896 1.00 60.28 76 TRP A CA 1
ATOM 602 C C . TRP A 1 76 ? 6.324 -19.731 -7.093 1.00 60.28 76 TRP A C 1
ATOM 604 O O . TRP A 1 76 ? 6.265 -20.676 -6.311 1.00 60.28 76 TRP A O 1
ATOM 614 N N . GLU A 1 77 ? 7.452 -19.066 -7.322 1.00 66.12 77 GLU A N 1
ATOM 615 C CA . GLU A 1 77 ? 8.680 -19.281 -6.553 1.00 66.12 77 GLU A CA 1
ATOM 616 C C . GLU A 1 77 ? 8.754 -18.244 -5.428 1.00 66.12 77 GLU A C 1
ATOM 618 O O . GLU A 1 77 ? 8.733 -17.038 -5.684 1.00 66.12 77 GLU A O 1
ATOM 623 N N . ILE A 1 78 ? 8.818 -18.711 -4.179 1.00 69.44 78 ILE A N 1
ATOM 624 C CA . ILE A 1 78 ? 9.014 -17.854 -3.006 1.00 69.44 78 ILE A CA 1
ATOM 625 C C . ILE A 1 78 ? 10.514 -17.761 -2.738 1.00 69.44 78 ILE A C 1
ATOM 627 O O . ILE A 1 78 ? 11.154 -18.753 -2.397 1.00 69.44 78 ILE A O 1
ATOM 631 N N . HIS A 1 79 ? 11.063 -16.554 -2.845 1.00 76.19 79 HIS A N 1
ATOM 632 C CA . HIS A 1 79 ? 12.464 -16.270 -2.539 1.00 76.19 79 HIS A CA 1
ATOM 633 C C . HIS A 1 79 ? 12.549 -15.595 -1.167 1.00 76.19 79 HIS A C 1
ATOM 635 O O . HIS A 1 79 ? 11.974 -14.527 -0.972 1.00 76.19 79 HIS A O 1
ATOM 641 N N . THR A 1 80 ? 13.245 -16.209 -0.205 1.00 83.31 80 THR A N 1
ATOM 642 C CA . THR A 1 80 ? 13.426 -15.661 1.154 1.00 83.31 80 THR A CA 1
ATOM 643 C C . THR A 1 80 ? 14.908 -15.482 1.465 1.00 83.31 80 THR A C 1
ATOM 645 O O . THR A 1 80 ? 15.695 -16.412 1.313 1.00 83.31 80 THR A O 1
ATOM 648 N N . ILE A 1 81 ? 15.292 -14.289 1.926 1.00 86.94 81 ILE A N 1
ATOM 649 C CA . ILE A 1 81 ? 16.659 -13.998 2.381 1.00 86.94 81 ILE A CA 1
ATOM 650 C C . ILE A 1 81 ? 16.734 -14.266 3.886 1.00 86.94 81 ILE A C 1
ATOM 652 O O . ILE A 1 81 ? 16.101 -13.562 4.670 1.00 86.94 81 ILE A O 1
ATOM 656 N N . HIS A 1 82 ? 17.521 -15.263 4.293 1.00 85.62 82 HIS A N 1
ATOM 657 C CA . HIS A 1 82 ? 17.709 -15.604 5.710 1.00 85.62 82 HIS A CA 1
ATOM 658 C C . HIS A 1 82 ? 18.724 -14.696 6.410 1.00 85.62 82 HIS A C 1
ATOM 660 O O . HIS A 1 82 ? 18.489 -14.228 7.523 1.00 85.62 82 HIS A O 1
ATOM 666 N N . SER A 1 83 ? 19.860 -14.448 5.765 1.00 89.62 83 SER A N 1
ATOM 667 C CA . SER A 1 83 ? 20.925 -13.590 6.275 1.00 89.62 83 SER A CA 1
ATOM 668 C C . SER A 1 83 ? 21.736 -13.023 5.115 1.00 89.62 83 SER A C 1
ATOM 670 O O . SER A 1 83 ? 21.748 -13.572 4.013 1.00 89.62 83 SER A O 1
ATOM 672 N N . TRP A 1 84 ? 22.395 -11.892 5.353 1.00 90.31 84 TRP A N 1
ATOM 673 C CA . TRP A 1 84 ? 23.336 -11.303 4.410 1.00 90.31 84 TRP A CA 1
ATOM 674 C C . TRP A 1 84 ? 24.387 -10.487 5.164 1.00 90.31 84 TRP A C 1
ATOM 676 O O . TRP A 1 84 ? 24.149 -10.029 6.284 1.00 90.31 84 TRP A O 1
ATOM 686 N N . ASN A 1 85 ? 25.554 -10.319 4.549 1.00 90.25 85 ASN A N 1
ATOM 687 C CA . ASN A 1 85 ? 26.639 -9.495 5.064 1.00 90.25 85 ASN A CA 1
ATOM 688 C C . ASN A 1 85 ? 27.373 -8.826 3.896 1.00 90.25 85 ASN A C 1
ATOM 690 O O . ASN A 1 85 ? 27.448 -9.388 2.804 1.00 90.25 85 ASN A O 1
ATOM 694 N N . PHE A 1 86 ? 27.934 -7.645 4.137 1.00 86.00 86 PHE A N 1
ATOM 695 C CA . PHE A 1 86 ? 28.752 -6.919 3.178 1.00 86.00 86 PHE A CA 1
ATOM 696 C C . PHE A 1 86 ? 30.043 -6.455 3.849 1.00 86.00 86 PHE A C 1
ATOM 698 O O . PHE A 1 86 ? 30.023 -5.866 4.929 1.00 86.00 86 PHE A O 1
ATOM 705 N N . SER A 1 87 ? 31.169 -6.707 3.189 1.00 85.38 87 SER A N 1
ATOM 706 C CA . SER A 1 87 ? 32.488 -6.279 3.640 1.00 85.38 87 SER A CA 1
ATOM 707 C C . SER A 1 87 ? 33.208 -5.573 2.498 1.00 85.38 87 SER A C 1
ATOM 709 O O . SER A 1 87 ? 33.156 -6.021 1.354 1.00 85.38 87 SER A O 1
ATOM 711 N N . SER A 1 88 ? 33.868 -4.460 2.811 1.00 84.00 88 SER A N 1
ATOM 712 C CA . SER A 1 88 ? 34.648 -3.676 1.857 1.00 84.00 88 SER A CA 1
ATOM 713 C C . SER A 1 88 ? 35.941 -3.202 2.508 1.00 84.00 88 SER A C 1
ATOM 715 O O . SER A 1 88 ? 35.970 -2.870 3.692 1.00 84.00 88 SER A O 1
ATOM 717 N N . SER A 1 89 ? 37.012 -3.144 1.719 1.00 79.94 89 SER A N 1
ATOM 718 C CA . SER A 1 89 ? 38.317 -2.633 2.139 1.00 79.94 89 SER A CA 1
ATOM 719 C C . SER A 1 89 ? 38.412 -1.100 2.119 1.00 79.94 89 SER A C 1
ATOM 721 O O . SER A 1 89 ? 39.478 -0.559 2.421 1.00 79.94 89 SER A O 1
ATOM 723 N N . ILE A 1 90 ? 37.338 -0.385 1.753 1.00 72.31 90 ILE A N 1
ATOM 724 C CA . ILE A 1 90 ? 37.317 1.084 1.710 1.00 72.31 90 ILE A CA 1
ATOM 725 C C . ILE A 1 90 ? 37.501 1.640 3.128 1.00 72.31 90 ILE A C 1
ATOM 727 O O . ILE A 1 90 ? 36.646 1.488 3.999 1.00 72.31 90 ILE A O 1
ATOM 731 N N . ARG A 1 91 ? 38.621 2.333 3.351 1.00 60.47 91 ARG A N 1
ATOM 732 C CA . ARG A 1 91 ? 38.863 3.112 4.568 1.00 60.47 91 ARG A CA 1
ATOM 733 C C . ARG A 1 91 ? 38.207 4.476 4.400 1.00 60.47 91 ARG A C 1
ATOM 735 O O . ARG A 1 91 ? 38.748 5.342 3.720 1.00 60.47 91 ARG A O 1
ATOM 742 N N . ILE A 1 92 ? 37.037 4.667 4.999 1.00 57.88 92 ILE A N 1
ATOM 743 C CA . ILE A 1 92 ? 36.410 5.990 5.050 1.00 57.88 92 ILE A CA 1
ATOM 744 C C . ILE A 1 92 ? 37.262 6.862 5.980 1.00 57.88 92 ILE A C 1
ATOM 746 O O . ILE A 1 92 ? 37.372 6.577 7.172 1.00 57.88 92 ILE A O 1
ATOM 750 N N . ASN A 1 93 ? 37.895 7.902 5.432 1.00 43.47 93 ASN A N 1
ATOM 751 C CA . ASN A 1 93 ? 38.647 8.877 6.216 1.00 43.47 93 ASN A CA 1
ATOM 752 C C . ASN A 1 93 ? 37.650 9.702 7.058 1.00 43.47 93 ASN A C 1
ATOM 754 O O . ASN A 1 93 ? 36.801 10.383 6.483 1.00 43.47 93 ASN A O 1
ATOM 758 N N . PRO A 1 94 ? 37.723 9.692 8.400 1.00 47.09 94 PRO A N 1
ATOM 759 C CA . PRO A 1 94 ? 36.701 10.293 9.265 1.00 47.09 94 PRO A CA 1
ATOM 760 C C . PRO A 1 94 ? 36.765 11.833 9.350 1.00 47.09 94 PRO A C 1
ATOM 762 O O . PRO A 1 94 ? 36.183 12.429 10.253 1.00 47.09 94 PRO A O 1
ATOM 765 N N . LEU A 1 95 ? 37.460 12.506 8.426 1.00 38.66 95 LEU A N 1
ATOM 766 C CA . LEU A 1 95 ? 37.675 13.961 8.452 1.00 38.66 95 LEU A CA 1
ATOM 767 C C . LEU A 1 95 ? 36.432 14.803 8.112 1.00 38.66 95 LEU A C 1
ATOM 769 O O . LEU A 1 95 ? 36.478 16.019 8.256 1.00 38.66 95 LEU A O 1
ATOM 773 N N . TYR A 1 96 ? 35.307 14.179 7.759 1.00 44.16 96 TYR A N 1
ATOM 774 C CA . TYR A 1 96 ? 34.023 14.858 7.555 1.00 44.16 96 TYR A CA 1
ATOM 775 C C . TYR A 1 96 ? 32.970 14.475 8.598 1.00 44.16 96 TYR A C 1
ATOM 777 O O . TYR A 1 96 ? 31.806 14.334 8.262 1.00 44.16 96 TYR A O 1
ATOM 785 N N . THR A 1 97 ? 33.338 14.319 9.870 1.00 42.81 97 THR A N 1
ATOM 786 C CA . THR A 1 97 ? 32.355 14.387 10.969 1.00 42.81 97 THR A CA 1
ATOM 787 C C . THR A 1 97 ? 33.041 14.677 12.302 1.00 42.81 97 THR A C 1
ATOM 789 O O . THR A 1 97 ? 33.689 13.799 12.866 1.00 42.81 97 THR A O 1
ATOM 792 N N . LYS A 1 98 ? 32.855 15.880 12.850 1.00 34.47 98 LYS A N 1
ATOM 793 C CA . LYS A 1 98 ? 32.962 16.188 14.291 1.00 34.47 98 LYS A CA 1
ATOM 794 C C . LYS A 1 98 ? 32.203 17.495 14.581 1.00 34.47 98 LYS A C 1
ATOM 796 O O . LYS A 1 98 ? 32.127 18.308 13.662 1.00 34.47 98 LYS A O 1
ATOM 801 N N . PRO A 1 99 ? 31.781 17.792 15.833 1.00 45.31 99 PRO A N 1
ATOM 802 C CA . PRO A 1 99 ? 31.744 16.970 17.065 1.00 45.31 99 PRO A CA 1
ATOM 803 C C . PRO A 1 99 ? 30.374 17.101 17.818 1.00 45.31 99 PRO A C 1
ATOM 805 O O . PRO A 1 99 ? 29.501 17.830 17.374 1.00 45.31 99 PRO A O 1
ATOM 808 N N . LEU A 1 100 ? 30.030 16.382 18.900 1.00 31.89 100 LEU A N 1
ATOM 809 C CA . LEU A 1 100 ? 30.564 16.481 20.269 1.00 31.89 100 LEU A CA 1
ATOM 810 C C . LEU A 1 100 ? 30.081 15.324 21.181 1.00 31.89 100 LEU A C 1
ATOM 812 O O . LEU A 1 100 ? 28.936 14.891 21.087 1.00 31.89 100 LEU A O 1
ATOM 816 N N . ARG A 1 101 ? 30.937 15.034 22.181 1.00 26.22 101 ARG A N 1
ATOM 817 C CA . ARG A 1 101 ? 30.717 14.426 23.523 1.00 26.22 101 ARG A CA 1
ATOM 818 C C . ARG A 1 101 ? 31.018 12.924 23.734 1.00 26.22 101 ARG A C 1
ATOM 820 O O . ARG A 1 101 ? 30.988 12.153 22.787 1.00 26.22 101 ARG A O 1
ATOM 827 N N . PRO A 1 102 ? 31.454 12.540 24.958 1.00 31.28 102 PRO A N 1
ATOM 828 C CA . PRO A 1 102 ? 32.874 12.394 25.272 1.00 31.28 102 PRO A CA 1
ATOM 829 C C . PRO A 1 102 ? 33.303 10.940 25.527 1.00 31.28 102 PRO A C 1
ATOM 831 O O . PRO A 1 102 ? 32.497 10.057 25.804 1.00 31.28 102 PRO A O 1
ATOM 834 N N . GLU A 1 103 ? 34.618 10.745 25.449 1.00 34.97 103 GLU A N 1
ATOM 835 C CA . GLU A 1 103 ? 35.369 9.510 25.674 1.00 34.97 103 GLU A CA 1
ATOM 836 C C . GLU A 1 103 ? 35.059 8.776 26.986 1.00 34.97 103 GLU A C 1
ATOM 838 O O . GLU A 1 103 ? 35.009 9.377 28.063 1.00 34.97 103 GLU A O 1
ATOM 843 N N . LYS A 1 104 ? 35.102 7.436 26.924 1.00 27.67 104 LYS A N 1
ATOM 844 C CA . LYS A 1 104 ? 35.739 6.656 27.992 1.00 27.67 104 LYS A CA 1
ATOM 845 C C . LYS A 1 104 ? 36.417 5.375 27.475 1.00 27.67 104 LYS A C 1
ATOM 847 O O . LYS A 1 104 ? 35.769 4.439 27.032 1.00 27.67 104 LYS A O 1
ATOM 852 N N . LYS A 1 105 ? 37.749 5.447 27.551 1.00 32.28 105 LYS A N 1
ATOM 853 C CA . LYS A 1 105 ? 38.857 4.474 27.628 1.00 32.28 105 LYS A CA 1
ATOM 854 C C . LYS A 1 105 ? 38.651 2.965 27.370 1.00 32.28 105 LYS A C 1
ATOM 856 O O . LYS A 1 105 ? 37.815 2.298 27.964 1.00 32.28 105 LYS A O 1
ATOM 861 N N . ASN A 1 106 ? 39.626 2.470 26.601 1.00 38.81 106 ASN A N 1
ATOM 862 C CA . ASN A 1 106 ? 40.053 1.094 26.326 1.00 38.81 106 ASN A CA 1
ATOM 863 C C . ASN A 1 106 ? 40.276 0.204 27.561 1.00 38.81 106 ASN A C 1
ATOM 865 O O . ASN A 1 106 ? 40.807 0.665 28.572 1.00 38.81 106 ASN A O 1
ATOM 869 N N . SER A 1 107 ? 40.127 -1.110 27.374 1.00 32.66 107 SER A N 1
ATOM 870 C CA . SER A 1 107 ? 40.999 -2.096 28.023 1.00 32.66 107 SER A CA 1
ATOM 871 C C . SER A 1 107 ? 41.258 -3.295 27.104 1.00 32.66 107 SER A C 1
ATOM 873 O O . SER A 1 107 ? 40.409 -3.722 26.324 1.00 32.66 107 SER A O 1
ATOM 875 N N . LYS A 1 108 ? 42.509 -3.761 27.144 1.00 33.91 108 LYS A N 1
ATOM 876 C CA . LYS A 1 108 ? 43.065 -4.861 26.353 1.00 33.91 108 LYS A CA 1
ATOM 877 C C . LYS A 1 108 ? 42.655 -6.208 26.955 1.00 33.91 108 LYS A C 1
ATOM 879 O O . LYS A 1 108 ? 42.480 -6.320 28.165 1.00 33.91 108 LYS A O 1
ATOM 884 N N . GLN A 1 109 ? 42.566 -7.224 26.101 1.00 33.97 109 GLN A N 1
ATOM 885 C CA . GLN A 1 109 ? 42.485 -8.635 26.480 1.00 33.97 109 GLN A CA 1
ATOM 886 C C . GLN A 1 109 ? 43.713 -9.079 27.292 1.00 33.97 109 GLN A C 1
ATOM 888 O O . GLN A 1 109 ? 44.834 -8.718 26.938 1.00 33.97 109 GLN A O 1
ATOM 893 N N . LEU A 1 110 ? 43.494 -9.935 28.296 1.00 36.47 110 LEU A N 1
ATOM 894 C CA . LEU A 1 110 ? 44.087 -11.279 28.394 1.00 36.47 110 LEU A CA 1
ATOM 895 C C . LEU A 1 110 ? 43.406 -12.064 29.530 1.00 36.47 110 LEU A C 1
ATOM 897 O O . LEU A 1 110 ? 43.225 -11.562 30.635 1.00 36.47 110 LEU A O 1
ATOM 901 N N . VAL A 1 111 ? 43.000 -13.292 29.206 1.00 39.97 111 VAL A N 1
ATOM 902 C CA . VAL A 1 111 ? 42.297 -14.265 30.053 1.00 39.97 111 VAL A CA 1
ATOM 903 C C . VAL A 1 111 ? 43.230 -15.449 30.282 1.00 39.97 111 VAL A C 1
ATOM 905 O O . VAL A 1 111 ? 43.559 -16.118 29.311 1.00 39.97 111 VAL A O 1
ATOM 908 N N . VAL A 1 112 ? 43.594 -15.713 31.540 1.00 36.53 112 VAL A N 1
ATOM 909 C CA . VAL A 1 112 ? 43.990 -17.009 32.142 1.00 36.53 112 VAL A CA 1
ATOM 910 C C . VAL A 1 112 ? 43.847 -16.790 33.662 1.00 36.53 112 VAL A C 1
ATOM 912 O O . VAL A 1 112 ? 44.336 -15.781 34.146 1.00 36.53 112 VAL A O 1
ATOM 915 N N . GLY A 1 113 ? 43.203 -17.579 34.519 1.00 37.84 113 GLY A N 1
ATOM 916 C CA . GLY A 1 113 ? 42.444 -18.820 34.454 1.00 37.84 113 GLY A CA 1
ATOM 917 C C . GLY A 1 113 ? 41.925 -19.121 35.882 1.00 37.84 113 GLY A C 1
ATOM 918 O O . GLY A 1 113 ? 42.449 -18.583 36.852 1.00 37.84 113 GLY A O 1
ATOM 919 N N . LEU A 1 114 ? 40.906 -19.986 35.986 1.00 41.75 114 LEU A N 1
ATOM 920 C CA . LEU A 1 114 ? 40.498 -20.756 37.183 1.00 41.75 114 LEU A CA 1
ATOM 921 C C . LEU A 1 114 ? 39.914 -20.018 38.414 1.00 41.75 114 LEU A C 1
ATOM 923 O O . LEU A 1 114 ? 40.529 -19.980 39.471 1.00 41.75 114 LEU A O 1
ATOM 927 N N . VAL A 1 115 ? 38.633 -19.623 38.331 1.00 42.38 115 VAL A N 1
ATOM 928 C CA . VAL A 1 115 ? 37.665 -19.776 39.448 1.00 42.38 115 VAL A CA 1
ATOM 929 C C . VAL A 1 115 ? 36.329 -20.258 38.858 1.00 42.38 115 VAL A C 1
ATOM 931 O O . VAL A 1 115 ? 35.412 -19.484 38.589 1.00 42.38 115 VAL A O 1
ATOM 934 N N . LEU A 1 116 ? 36.264 -21.556 38.552 1.00 52.00 116 LEU A N 1
ATOM 935 C CA . LEU A 1 116 ? 35.089 -22.265 38.035 1.00 52.00 116 LEU A CA 1
ATOM 936 C C . LEU A 1 116 ? 34.246 -22.780 39.208 1.00 52.00 116 LEU A C 1
ATOM 938 O O . LEU A 1 116 ? 34.736 -23.553 40.023 1.00 52.00 116 LEU A O 1
ATOM 942 N N . GLY A 1 117 ? 32.975 -22.375 39.270 1.00 49.88 117 GLY A N 1
ATOM 943 C CA . GLY A 1 117 ? 31.971 -23.044 40.104 1.00 49.88 117 GLY A CA 1
ATOM 944 C C . GLY A 1 117 ? 30.743 -22.196 40.434 1.00 49.88 117 GLY A C 1
ATOM 945 O O . GLY A 1 117 ? 29.629 -22.605 40.137 1.00 49.88 117 GLY A O 1
ATOM 946 N N . GLY A 1 118 ? 30.928 -21.001 41.007 1.00 51.97 118 GLY A N 1
ATOM 947 C CA . GLY A 1 118 ? 29.803 -20.195 41.521 1.00 51.97 118 GLY A CA 1
ATOM 948 C C . GLY A 1 118 ? 29.448 -18.948 40.704 1.00 51.97 118 GLY A C 1
ATOM 949 O O . GLY A 1 118 ? 28.279 -18.593 40.578 1.00 51.97 118 GLY A O 1
ATOM 950 N N . SER A 1 119 ? 30.437 -18.279 40.109 1.00 56.72 119 SER A N 1
ATOM 951 C CA . SER A 1 119 ? 30.246 -16.966 39.467 1.00 56.72 119 SER A CA 1
ATOM 952 C C . SER A 1 119 ? 29.687 -17.043 38.042 1.00 56.72 119 SER A C 1
ATOM 954 O O . SER A 1 119 ? 28.989 -16.131 37.604 1.00 56.72 119 SER A O 1
ATOM 956 N N . GLY A 1 120 ? 29.938 -18.143 37.323 1.00 60.31 120 GLY A N 1
ATOM 957 C CA . GLY A 1 120 ? 29.447 -18.335 35.953 1.00 60.31 120 GLY A CA 1
ATOM 958 C C . GLY A 1 120 ? 27.921 -18.396 35.874 1.00 60.31 120 GLY A C 1
ATOM 959 O O . GLY A 1 120 ? 27.322 -17.758 35.011 1.00 60.31 120 GLY A O 1
ATOM 960 N N . LEU A 1 121 ? 27.284 -19.088 36.824 1.00 66.94 121 LEU A N 1
ATOM 961 C CA . LEU A 1 121 ? 25.824 -19.194 36.913 1.00 66.94 121 LEU A CA 1
ATOM 962 C C . LEU A 1 121 ? 25.172 -17.839 37.209 1.00 66.94 121 LEU A C 1
ATOM 964 O O . LEU A 1 121 ? 24.194 -17.478 36.559 1.00 66.94 121 LEU A O 1
ATOM 968 N N . ALA A 1 122 ? 25.751 -17.047 38.115 1.00 74.19 122 ALA A N 1
ATOM 969 C CA . ALA A 1 122 ? 25.260 -15.705 38.416 1.00 74.19 122 ALA A CA 1
ATOM 970 C C . ALA A 1 122 ? 25.369 -14.767 37.201 1.00 74.19 122 ALA A C 1
ATOM 972 O O . ALA A 1 122 ? 24.415 -14.063 36.878 1.00 74.19 122 ALA A O 1
ATOM 973 N N . CYS A 1 123 ? 26.487 -14.804 36.468 1.00 77.50 123 CYS A N 1
ATOM 974 C CA . CYS A 1 123 ? 26.651 -14.017 35.246 1.00 77.50 123 CYS A CA 1
ATOM 975 C C . CYS A 1 123 ? 25.664 -14.438 34.147 1.00 77.50 123 CYS A C 1
ATOM 977 O O . CYS A 1 123 ? 25.075 -13.573 33.502 1.00 77.50 123 CYS A O 1
ATOM 979 N N . ILE A 1 124 ? 25.424 -15.741 33.961 1.00 79.75 124 ILE A N 1
ATOM 980 C CA . ILE A 1 124 ? 24.441 -16.246 32.989 1.00 79.75 124 ILE A CA 1
ATOM 981 C C . ILE A 1 124 ? 23.020 -15.827 33.382 1.00 79.75 124 ILE A C 1
ATOM 983 O O . ILE A 1 124 ? 22.260 -15.404 32.515 1.00 79.75 124 ILE A O 1
ATOM 987 N N . LEU A 1 125 ? 22.664 -15.868 34.670 1.00 83.88 125 LEU A N 1
ATOM 988 C CA . LEU A 1 125 ? 21.360 -15.402 35.1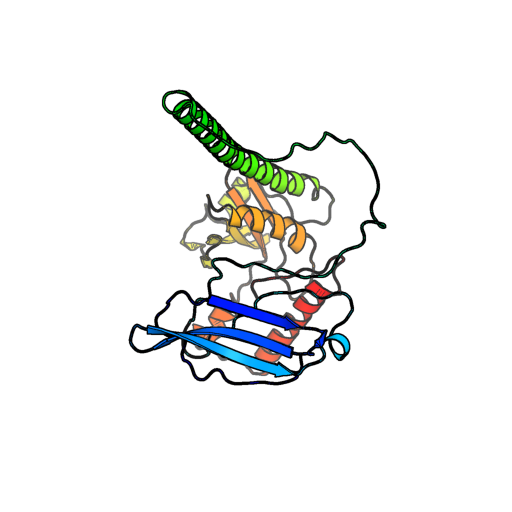49 1.00 83.88 125 LEU A CA 1
ATOM 989 C C . LEU A 1 125 ? 21.188 -13.890 34.976 1.00 83.88 125 LEU A C 1
ATOM 991 O O . LEU A 1 125 ? 20.124 -13.452 34.554 1.00 83.88 125 LEU A O 1
ATOM 995 N N . VAL A 1 126 ? 22.223 -13.082 35.223 1.00 86.94 126 VAL A N 1
ATOM 996 C CA . VAL A 1 126 ? 22.173 -11.627 34.993 1.00 86.94 126 VAL A CA 1
ATOM 997 C C . VAL A 1 126 ? 22.077 -11.309 33.499 1.00 86.94 126 VAL A C 1
ATOM 999 O O . VAL A 1 126 ? 21.290 -10.449 33.103 1.00 86.94 126 VAL A O 1
ATOM 1002 N N . ILE A 1 127 ? 22.803 -12.026 32.639 1.00 85.12 127 ILE A N 1
ATOM 1003 C CA . ILE A 1 127 ? 22.691 -11.884 31.178 1.00 85.12 127 ILE A CA 1
ATOM 1004 C C . ILE A 1 127 ? 21.307 -12.345 30.698 1.00 85.12 127 ILE A C 1
ATOM 1006 O O . ILE A 1 127 ? 20.685 -11.673 29.883 1.00 85.12 127 ILE A O 1
ATOM 1010 N N . GLY A 1 128 ? 20.776 -13.436 31.250 1.00 86.56 128 GLY A N 1
ATOM 1011 C CA . GLY A 1 128 ? 19.430 -13.929 30.973 1.00 86.56 128 GLY A CA 1
ATOM 1012 C C . GLY A 1 128 ? 18.349 -12.943 31.410 1.00 86.56 128 GLY A C 1
ATOM 1013 O O . GLY A 1 128 ? 17.469 -12.614 30.622 1.00 86.56 128 GLY A O 1
ATOM 1014 N N . MET A 1 129 ? 18.442 -12.392 32.621 1.00 85.62 129 MET A N 1
ATOM 1015 C CA . MET A 1 129 ? 17.499 -11.395 33.131 1.00 85.62 129 MET A CA 1
ATOM 1016 C C . MET A 1 129 ? 17.601 -10.065 32.389 1.00 85.62 129 MET A C 1
ATOM 1018 O O . MET A 1 129 ? 16.575 -9.456 32.105 1.00 85.62 129 MET A O 1
ATOM 1022 N N . THR A 1 130 ? 18.800 -9.620 32.010 1.00 83.69 130 THR A N 1
ATOM 1023 C CA . THR A 1 130 ? 18.961 -8.422 31.172 1.00 83.69 130 THR A CA 1
ATOM 1024 C C . THR A 1 130 ? 18.462 -8.660 29.753 1.00 83.69 130 THR A C 1
ATOM 1026 O O . THR A 1 130 ? 17.822 -7.774 29.198 1.00 83.69 130 THR A O 1
ATOM 1029 N N . PHE A 1 131 ? 18.656 -9.851 29.181 1.00 83.62 131 PHE A N 1
ATOM 1030 C CA . PHE A 1 131 ? 18.093 -10.233 27.888 1.00 83.62 131 PHE A CA 1
ATOM 1031 C C . PHE A 1 131 ? 16.564 -10.299 27.936 1.00 83.62 131 PHE A C 1
ATOM 1033 O O . PHE A 1 131 ? 15.908 -9.726 27.068 1.00 83.62 131 PHE A O 1
ATOM 1040 N N . LEU A 1 132 ? 15.985 -10.916 28.971 1.00 82.75 132 LEU A N 1
ATOM 1041 C CA . LEU A 1 132 ? 14.540 -10.955 29.202 1.00 82.75 132 LEU A CA 1
ATOM 1042 C C . LEU A 1 132 ? 13.980 -9.548 29.424 1.00 82.75 132 LEU A C 1
ATOM 1044 O O . LEU A 1 132 ? 13.007 -9.178 28.776 1.00 82.75 132 LEU A O 1
ATOM 1048 N N . TRP A 1 133 ? 14.634 -8.717 30.238 1.00 79.06 133 TRP A N 1
ATOM 1049 C CA . TRP A 1 133 ? 14.264 -7.314 30.426 1.00 79.06 133 TRP A CA 1
ATOM 1050 C C . TRP A 1 133 ? 14.358 -6.521 29.120 1.00 79.06 133 TRP A C 1
ATOM 1052 O O . TRP A 1 133 ? 13.472 -5.726 28.815 1.00 79.06 133 TRP A O 1
ATOM 1062 N N . PHE A 1 134 ? 15.380 -6.767 28.296 1.00 74.00 134 PHE A N 1
ATOM 1063 C CA . PHE A 1 134 ? 15.515 -6.136 26.986 1.00 74.00 134 PHE A CA 1
ATOM 1064 C C . PHE A 1 134 ? 14.434 -6.619 26.012 1.00 74.00 134 PHE A C 1
ATOM 1066 O O . PHE A 1 134 ? 13.911 -5.802 25.258 1.00 74.00 134 PHE A O 1
ATOM 1073 N N . ARG A 1 135 ? 14.038 -7.901 26.046 1.00 74.75 135 ARG A N 1
ATOM 1074 C CA . ARG A 1 135 ? 12.912 -8.430 25.256 1.00 74.75 135 ARG A CA 1
ATOM 1075 C C . ARG A 1 135 ? 11.582 -7.815 25.690 1.00 74.75 135 ARG A C 1
ATOM 1077 O O . ARG A 1 135 ? 10.892 -7.258 24.840 1.00 74.75 135 ARG A O 1
ATOM 1084 N N . PHE A 1 136 ? 11.291 -7.802 26.990 1.00 64.69 136 PHE A N 1
ATOM 1085 C CA . PHE A 1 136 ? 10.087 -7.178 27.552 1.00 64.69 136 PHE A CA 1
ATOM 1086 C C . PHE A 1 136 ? 10.034 -5.666 27.273 1.00 64.69 136 PHE A C 1
ATOM 1088 O O . PHE A 1 136 ? 8.999 -5.125 26.885 1.00 64.69 136 PHE A O 1
ATOM 1095 N N . LYS A 1 137 ? 11.168 -4.959 27.368 1.00 62.41 137 LYS A N 1
ATOM 1096 C CA . LYS A 1 137 ? 11.252 -3.523 27.051 1.00 62.41 137 LYS A CA 1
ATOM 1097 C C . LYS A 1 137 ? 11.131 -3.241 25.550 1.00 62.41 137 LYS A C 1
ATOM 1099 O O . LYS A 1 137 ? 10.679 -2.160 25.169 1.00 62.41 137 LYS A O 1
ATOM 1104 N N . ARG A 1 138 ? 11.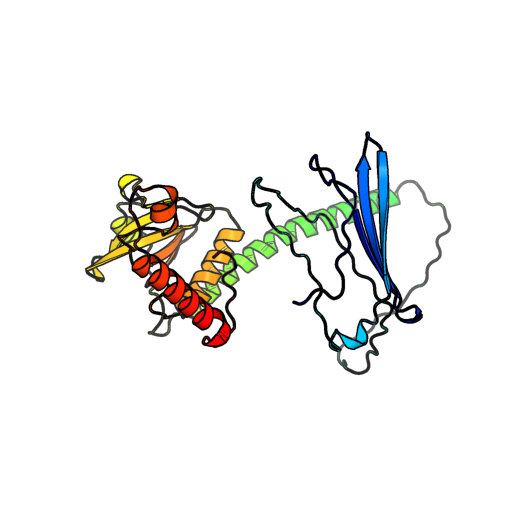524 -4.182 24.685 1.00 5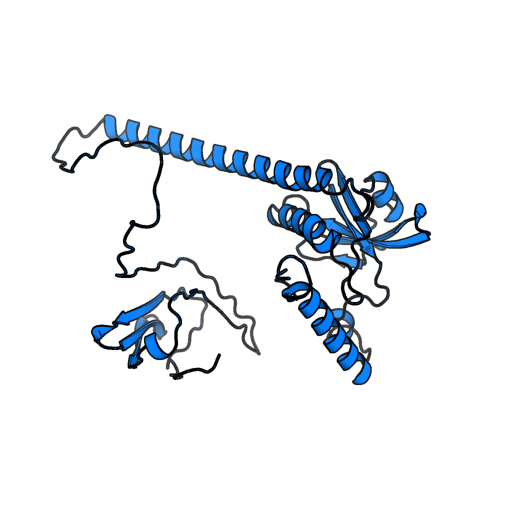6.06 138 ARG A N 1
ATOM 1105 C CA . ARG A 1 138 ? 11.394 -4.063 23.223 1.00 56.06 138 ARG A CA 1
ATOM 1106 C C . ARG A 1 138 ? 9.941 -4.235 22.774 1.00 56.06 138 ARG A C 1
ATOM 1108 O O . ARG A 1 138 ? 9.515 -3.524 21.866 1.00 56.06 138 ARG A O 1
ATOM 1115 N N . GLU A 1 139 ? 9.162 -5.073 23.453 1.00 54.56 139 GLU A N 1
ATOM 1116 C CA . GLU A 1 139 ? 7.714 -5.167 23.229 1.00 54.56 139 GLU A CA 1
ATOM 1117 C C . GLU A 1 139 ? 6.998 -3.872 23.644 1.00 54.56 139 GLU A C 1
ATOM 1119 O O . GLU A 1 139 ? 6.270 -3.302 22.833 1.00 54.56 139 GLU A O 1
ATOM 1124 N N . GLY A 1 140 ? 7.324 -3.305 24.814 1.00 48.09 140 GLY A N 1
ATOM 1125 C CA . GLY A 1 140 ? 6.747 -2.030 25.271 1.00 48.09 140 GLY A CA 1
ATOM 1126 C C . GLY A 1 140 ? 7.172 -0.788 24.467 1.00 48.09 140 GLY A C 1
ATOM 1127 O O . GLY A 1 140 ? 6.397 0.157 24.338 1.00 48.09 140 GLY A O 1
ATOM 1128 N N . LYS A 1 141 ? 8.381 -0.766 23.885 1.00 49.44 141 LYS A N 1
ATOM 1129 C CA . LYS A 1 141 ? 8.824 0.323 22.986 1.00 49.44 141 LYS A CA 1
ATOM 1130 C C . LYS A 1 141 ? 8.087 0.337 21.647 1.00 49.44 141 LYS A C 1
ATOM 1132 O O . LYS A 1 141 ? 7.939 1.403 21.062 1.00 49.44 141 LYS A O 1
ATOM 1137 N N . THR A 1 142 ? 7.657 -0.823 21.155 1.00 50.25 142 THR A N 1
ATOM 1138 C CA . THR A 1 142 ? 6.991 -0.904 19.847 1.00 50.25 142 THR A CA 1
ATOM 1139 C C . THR A 1 142 ? 5.573 -0.337 19.928 1.00 50.25 142 THR A C 1
ATOM 1141 O O . THR A 1 142 ? 5.219 0.493 19.103 1.00 50.25 142 THR A O 1
ATOM 1144 N N . VAL A 1 143 ? 4.824 -0.679 20.982 1.00 51.28 143 VAL A N 1
ATOM 1145 C CA . VAL A 1 143 ? 3.457 -0.171 21.217 1.00 51.28 143 VAL A CA 1
ATOM 1146 C C . VAL A 1 143 ? 3.437 1.349 21.418 1.00 51.28 143 VAL A C 1
ATOM 1148 O O . VAL A 1 143 ? 2.600 2.035 20.847 1.00 51.28 143 VAL A O 1
ATOM 1151 N N . LYS A 1 144 ? 4.412 1.907 22.151 1.00 52.22 144 LYS A N 1
ATOM 1152 C CA . LYS A 1 144 ? 4.526 3.367 22.324 1.00 52.22 144 LYS A CA 1
ATOM 1153 C C . LYS A 1 144 ? 4.809 4.111 21.016 1.00 52.22 144 LYS A C 1
ATOM 1155 O O . LYS A 1 144 ? 4.322 5.218 20.835 1.00 52.22 144 LYS A O 1
ATOM 1160 N N . ASN A 1 145 ? 5.599 3.528 20.112 1.00 55.47 145 ASN A N 1
ATOM 1161 C CA . ASN A 1 145 ? 5.824 4.121 18.792 1.00 55.47 145 ASN A CA 1
ATOM 1162 C C . ASN A 1 145 ? 4.576 4.015 17.904 1.00 55.47 145 ASN A C 1
ATOM 1164 O O . ASN A 1 145 ? 4.287 4.959 17.185 1.00 55.47 145 ASN A O 1
ATOM 1168 N N . GLU A 1 146 ? 3.832 2.908 17.987 1.00 59.00 146 GLU A N 1
ATOM 1169 C CA . GLU A 1 146 ? 2.567 2.722 17.264 1.00 59.00 146 GLU A CA 1
ATOM 1170 C C . GLU A 1 146 ? 1.516 3.758 17.696 1.00 59.00 146 GLU A C 1
ATOM 1172 O O . GLU A 1 146 ? 0.928 4.409 16.842 1.00 59.00 146 GLU A O 1
ATOM 1177 N N . GLU A 1 147 ? 1.323 3.987 18.999 1.00 58.53 147 GLU A N 1
ATOM 1178 C CA . GLU A 1 147 ? 0.420 5.044 19.484 1.00 58.53 147 GLU A CA 1
ATOM 1179 C C . GLU A 1 147 ? 0.878 6.442 19.050 1.00 58.53 147 GLU A C 1
ATOM 1181 O O . GLU A 1 147 ? 0.050 7.247 18.631 1.00 58.53 147 GLU A O 1
ATOM 1186 N N . ASN A 1 148 ? 2.187 6.718 19.079 1.00 59.44 148 ASN A N 1
ATOM 1187 C CA . ASN A 1 148 ? 2.738 7.997 18.629 1.00 59.44 148 ASN A CA 1
ATOM 1188 C C . ASN A 1 148 ? 2.541 8.236 17.125 1.00 59.44 148 ASN A C 1
ATOM 1190 O O . ASN A 1 148 ? 2.159 9.340 16.752 1.00 59.44 148 ASN A O 1
ATOM 1194 N N . ASP A 1 149 ? 2.778 7.239 16.265 1.00 62.34 149 ASP A N 1
ATOM 1195 C CA . ASP A 1 149 ? 2.616 7.386 14.811 1.00 62.34 149 ASP A CA 1
ATOM 1196 C C . ASP A 1 149 ? 1.163 7.723 14.453 1.00 62.34 149 ASP A C 1
ATOM 1198 O O . ASP A 1 149 ? 0.918 8.603 13.629 1.00 62.34 149 ASP A O 1
ATOM 1202 N N . VAL A 1 150 ? 0.190 7.074 15.103 1.00 64.31 150 VAL A N 1
ATOM 1203 C CA . VAL A 1 150 ? -1.227 7.343 14.833 1.00 64.31 150 VAL A CA 1
ATOM 1204 C C . VAL A 1 150 ? -1.709 8.636 15.511 1.00 64.31 150 VAL A C 1
ATOM 1206 O O . VAL A 1 150 ? -2.474 9.390 14.916 1.00 64.31 150 VAL A O 1
ATOM 1209 N N . PHE A 1 151 ? -1.217 8.963 16.709 1.00 61.50 151 PHE A N 1
ATOM 1210 C CA . PHE A 1 151 ? -1.501 10.244 17.367 1.00 61.50 151 PHE A CA 1
ATOM 1211 C C . PHE A 1 151 ? -0.977 11.429 16.545 1.00 61.50 151 PHE A C 1
ATOM 1213 O O . PHE A 1 151 ? -1.698 12.399 16.348 1.00 61.50 151 PHE A O 1
ATOM 1220 N N . MET A 1 152 ? 0.229 11.332 15.975 1.00 56.97 152 MET A N 1
ATOM 1221 C CA . MET A 1 152 ? 0.789 12.368 15.095 1.00 56.97 152 MET A CA 1
ATOM 1222 C C . MET A 1 152 ? -0.062 12.600 13.839 1.00 56.97 152 MET A C 1
ATOM 1224 O O . MET A 1 152 ? -0.203 13.741 13.407 1.00 56.97 152 MET A O 1
ATOM 1228 N N . VAL A 1 153 ? -0.684 11.550 13.286 1.00 61.59 153 VAL A N 1
ATOM 1229 C CA . VAL A 1 153 ? -1.621 11.677 12.155 1.00 61.59 153 VAL A CA 1
ATOM 1230 C C . VAL A 1 153 ? -2.840 12.535 12.519 1.00 61.59 153 VAL A C 1
ATOM 1232 O O . VAL A 1 153 ? -3.286 13.322 11.686 1.00 61.59 153 VAL A O 1
ATOM 1235 N N . HIS A 1 154 ? -3.356 12.439 13.751 1.00 61.06 154 HIS A N 1
ATOM 1236 C CA . HIS A 1 154 ? -4.504 13.238 14.200 1.00 61.06 154 HIS A CA 1
ATOM 1237 C C . HIS A 1 154 ? -4.203 14.746 14.195 1.00 61.06 154 HIS A C 1
ATOM 1239 O O . HIS A 1 154 ? -5.033 15.527 13.740 1.00 61.06 154 HIS A O 1
ATOM 1245 N N . TYR A 1 155 ? -3.017 15.160 14.653 1.00 56.28 155 TYR A N 1
ATOM 1246 C CA . TYR A 1 155 ? -2.641 16.581 14.721 1.00 56.28 155 TYR A CA 1
ATOM 1247 C C . TYR A 1 155 ? -2.358 17.206 13.350 1.00 56.28 155 TYR A C 1
ATOM 1249 O O . TYR A 1 155 ? -2.501 18.413 13.184 1.00 56.28 155 TYR A O 1
ATOM 1257 N N . GLU A 1 156 ? -1.944 16.414 12.358 1.00 60.59 156 GLU A N 1
ATOM 1258 C CA . GLU A 1 156 ? -1.492 16.946 11.066 1.00 60.59 156 GLU A CA 1
ATOM 1259 C C . GLU A 1 156 ? -2.648 17.313 10.109 1.00 60.59 156 GLU A C 1
ATOM 1261 O O . GLU A 1 156 ? -2.427 18.030 9.133 1.00 60.59 156 GLU A O 1
ATOM 1266 N N . PHE A 1 157 ? -3.873 16.837 10.368 1.00 61.94 157 PHE A N 1
ATOM 1267 C CA . PHE A 1 157 ? -5.033 16.973 9.469 1.00 61.94 157 PHE A CA 1
ATOM 1268 C C . PHE A 1 157 ? -6.163 17.881 9.986 1.00 61.94 157 PHE A C 1
ATOM 1270 O O . PHE A 1 157 ? -7.211 17.959 9.347 1.00 61.94 157 PHE A O 1
ATOM 1277 N N . GLU A 1 158 ? -5.957 18.621 11.080 1.00 55.56 158 GLU A N 1
ATOM 1278 C CA . GLU A 1 158 ? -6.918 19.635 11.561 1.00 55.56 158 GLU A CA 1
ATOM 1279 C C . GLU A 1 158 ? -6.989 20.896 10.668 1.00 55.56 158 GLU A C 1
ATOM 1281 O O . GLU A 1 158 ? -7.846 21.749 10.881 1.00 55.56 158 GLU A O 1
ATOM 1286 N N . ASN A 1 159 ? -6.162 20.992 9.616 1.00 52.22 159 ASN A N 1
ATOM 1287 C CA . ASN A 1 159 ? -6.224 22.061 8.614 1.00 52.22 159 ASN A CA 1
ATOM 1288 C C . ASN A 1 159 ? -7.098 21.656 7.403 1.00 52.22 159 ASN A C 1
ATOM 1290 O O . ASN A 1 159 ? -6.957 20.574 6.834 1.00 52.22 159 ASN A O 1
ATOM 1294 N N . GLU A 1 160 ? -7.989 22.561 6.994 1.00 55.19 160 GLU A N 1
ATOM 1295 C CA . GLU A 1 160 ? -9.282 22.378 6.298 1.00 55.19 160 GLU A CA 1
ATOM 1296 C C . GLU A 1 160 ? -9.322 21.671 4.912 1.00 55.19 160 GLU A C 1
ATOM 1298 O O . GLU A 1 160 ? -10.377 21.624 4.281 1.00 55.19 160 GLU A O 1
ATOM 1303 N N . THR A 1 161 ? -8.233 21.079 4.406 1.00 65.50 161 THR A N 1
ATOM 1304 C CA . THR A 1 161 ? -8.164 20.474 3.049 1.00 65.50 161 THR A CA 1
ATOM 1305 C C . THR A 1 161 ? -7.948 18.949 3.006 1.00 65.50 161 THR A C 1
ATOM 1307 O O . THR A 1 161 ? -7.917 18.346 1.923 1.00 65.50 161 THR A O 1
ATOM 1310 N N . GLY A 1 162 ? -7.839 18.295 4.166 1.00 75.44 162 GLY A N 1
ATOM 1311 C CA . GLY A 1 162 ? -7.561 16.861 4.299 1.00 75.44 162 GLY A CA 1
ATOM 1312 C C . GLY A 1 162 ? -8.777 15.921 4.344 1.00 75.44 162 GLY A C 1
ATOM 1313 O O . GLY A 1 162 ? -9.926 16.361 4.297 1.00 75.44 162 GLY A O 1
ATOM 1314 N N . PRO A 1 163 ? -8.552 14.595 4.427 1.00 86.69 163 PRO A N 1
ATOM 1315 C CA . PRO A 1 163 ? -9.616 13.624 4.654 1.00 86.69 163 PRO A CA 1
ATOM 1316 C C . PRO A 1 163 ? -10.250 13.825 6.037 1.00 86.69 163 PRO A C 1
ATOM 1318 O O . PRO A 1 163 ? -9.552 14.016 7.033 1.00 86.69 163 PRO A O 1
ATOM 1321 N N . LYS A 1 164 ? -11.579 13.747 6.103 1.00 89.31 164 LYS A N 1
ATOM 1322 C CA . LYS A 1 164 ? -12.348 14.045 7.315 1.00 89.31 164 LYS A CA 1
ATOM 1323 C C . LYS A 1 164 ? -12.236 12.926 8.357 1.00 89.31 164 LYS A C 1
ATOM 1325 O O . LYS A 1 164 ? -12.329 11.749 8.015 1.00 89.31 164 LYS A O 1
ATOM 1330 N N . ASN A 1 165 ? -12.115 13.296 9.631 1.00 89.44 165 ASN A N 1
ATOM 1331 C CA . ASN A 1 165 ? -12.257 12.356 10.742 1.00 89.44 165 ASN A CA 1
ATOM 1332 C C . ASN A 1 165 ? -13.751 12.051 10.979 1.00 89.44 165 ASN A C 1
ATOM 1334 O O . ASN A 1 165 ? -14.548 12.957 11.237 1.00 89.44 165 ASN A O 1
ATOM 1338 N N . TYR A 1 166 ? -14.136 10.783 10.849 1.00 91.44 166 TYR A N 1
ATOM 1339 C CA . TYR A 1 166 ? -15.491 10.291 11.089 1.00 91.44 166 TYR A CA 1
ATOM 1340 C C . TYR A 1 166 ? -15.565 9.543 12.417 1.00 91.44 166 TYR A C 1
ATOM 1342 O O . TYR A 1 166 ? -14.651 8.810 12.794 1.00 91.44 166 TYR A O 1
ATOM 1350 N N . SER A 1 167 ? -16.703 9.654 13.101 1.00 92.12 167 SER A N 1
ATOM 1351 C CA . SER A 1 167 ? -16.955 8.829 14.278 1.00 92.12 167 SER A CA 1
ATOM 1352 C C . SER A 1 167 ? -17.206 7.370 13.884 1.00 92.12 167 SER A C 1
ATOM 1354 O O . SER A 1 167 ? -17.750 7.077 12.811 1.00 92.12 167 SER A O 1
ATOM 1356 N N . ASN A 1 168 ? -16.836 6.443 14.770 1.00 92.62 168 ASN A N 1
ATOM 1357 C CA . ASN A 1 168 ? -17.057 5.016 14.546 1.00 92.62 168 ASN A CA 1
ATOM 1358 C C . ASN A 1 168 ? -18.554 4.707 14.386 1.00 92.62 168 ASN A C 1
ATOM 1360 O O . ASN A 1 168 ? -18.932 3.930 13.518 1.00 92.62 168 ASN A O 1
ATOM 1364 N N . GLU A 1 169 ? -19.405 5.388 15.154 1.00 93.50 169 GLU A N 1
ATOM 1365 C CA . GLU A 1 169 ? -20.861 5.249 15.111 1.00 93.50 169 GLU A CA 1
ATOM 1366 C C . GLU A 1 169 ? -21.422 5.627 13.734 1.00 93.50 169 GLU A C 1
ATOM 1368 O O . GLU A 1 169 ? -22.297 4.938 13.202 1.00 93.50 169 GLU A O 1
ATOM 1373 N N . THR A 1 170 ? -20.878 6.687 13.123 1.00 94.44 170 THR A N 1
ATOM 1374 C CA . THR A 1 170 ? -21.269 7.127 11.778 1.00 94.44 170 THR A CA 1
ATOM 1375 C C . THR A 1 170 ? -20.933 6.055 10.746 1.00 94.44 170 THR A C 1
ATOM 1377 O O . THR A 1 170 ? -21.784 5.684 9.940 1.00 94.44 170 THR A O 1
ATOM 1380 N N . LEU A 1 171 ? -19.710 5.514 10.786 1.00 95.38 171 LEU A N 1
ATOM 1381 C CA . LEU A 1 171 ? -19.263 4.499 9.827 1.00 95.38 171 LEU A CA 1
ATOM 1382 C C . LEU A 1 171 ? -19.925 3.137 10.058 1.00 95.38 171 LEU A C 1
ATOM 1384 O O . LEU A 1 171 ? -20.227 2.431 9.095 1.00 95.38 171 LEU A O 1
ATOM 1388 N N . SER A 1 172 ? -20.210 2.783 11.310 1.00 94.56 172 SER A N 1
ATOM 1389 C CA . SER A 1 172 ? -20.984 1.589 11.647 1.00 94.56 172 SER A CA 1
ATOM 1390 C C . SER A 1 172 ? -22.394 1.701 11.076 1.00 94.56 172 SER A C 1
ATOM 1392 O O . SER A 1 172 ? -22.836 0.811 10.358 1.00 94.56 172 SER A O 1
ATOM 1394 N N . THR A 1 173 ? -23.073 2.832 11.279 1.00 95.88 173 THR A N 1
ATOM 1395 C CA . THR A 1 173 ? -24.411 3.067 10.714 1.00 95.88 173 THR A CA 1
ATOM 1396 C C . THR A 1 173 ? -24.386 3.030 9.185 1.00 95.88 173 THR A C 1
ATOM 1398 O O . THR A 1 173 ? -25.188 2.326 8.573 1.00 95.88 173 THR A O 1
ATOM 1401 N N . ALA A 1 174 ? -23.413 3.709 8.568 1.00 95.75 174 ALA A N 1
ATOM 1402 C CA . ALA A 1 174 ? -23.255 3.759 7.116 1.00 95.75 174 ALA A CA 1
ATOM 1403 C C . ALA A 1 174 ? -23.072 2.370 6.483 1.00 95.75 174 ALA A C 1
ATOM 1405 O O . ALA A 1 174 ? -23.511 2.158 5.358 1.00 95.75 174 ALA A O 1
ATOM 1406 N N . THR A 1 175 ? -22.442 1.434 7.199 1.00 96.12 175 THR A N 1
ATOM 1407 C CA . THR A 1 175 ? -22.136 0.066 6.737 1.00 96.12 175 THR A CA 1
ATOM 1408 C C . THR A 1 175 ? -23.088 -0.997 7.299 1.00 96.12 175 THR A C 1
ATOM 1410 O O . THR A 1 175 ? -22.797 -2.191 7.211 1.00 96.12 175 THR A O 1
ATOM 1413 N N . LYS A 1 176 ? -24.210 -0.591 7.916 1.00 95.81 176 LYS A N 1
ATOM 1414 C CA . LYS A 1 176 ? -25.158 -1.491 8.604 1.00 95.81 176 LYS A CA 1
ATOM 1415 C C . LYS A 1 176 ? -24.466 -2.407 9.625 1.00 95.81 176 LYS A C 1
ATOM 1417 O O . LYS A 1 176 ? -24.706 -3.609 9.674 1.00 95.81 176 LYS A O 1
ATOM 1422 N N . ASN A 1 177 ? -23.595 -1.819 10.437 1.00 94.94 177 ASN A N 1
ATOM 1423 C CA . ASN A 1 177 ? -22.727 -2.478 11.411 1.00 94.94 177 ASN A CA 1
ATOM 1424 C C . ASN A 1 177 ? -21.749 -3.476 10.780 1.00 94.94 177 ASN A C 1
ATOM 1426 O O . ASN A 1 177 ? -21.537 -4.562 11.316 1.00 94.94 177 ASN A O 1
ATOM 1430 N N . PHE A 1 178 ? -21.136 -3.096 9.653 1.00 94.31 178 PHE A N 1
ATOM 1431 C CA . PHE A 1 178 ? -20.226 -3.951 8.885 1.00 94.31 178 PHE A CA 1
ATOM 1432 C C . PHE A 1 178 ? -20.867 -5.297 8.514 1.00 94.31 178 PHE A C 1
ATOM 1434 O O . PHE A 1 178 ? -20.241 -6.350 8.644 1.00 94.31 178 PHE A O 1
ATOM 1441 N N . ALA A 1 179 ? -22.132 -5.263 8.085 1.00 94.12 179 ALA A N 1
ATOM 1442 C CA . ALA A 1 179 ? -22.856 -6.462 7.684 1.00 94.12 179 ALA A CA 1
ATOM 1443 C C . ALA A 1 179 ? -22.132 -7.169 6.529 1.00 94.12 179 ALA A C 1
ATOM 1445 O O . ALA A 1 179 ? -21.687 -6.529 5.576 1.00 94.12 179 ALA A O 1
ATOM 1446 N N . GLU A 1 180 ? -22.070 -8.503 6.566 1.00 93.94 180 GLU A N 1
ATOM 1447 C CA . GLU A 1 180 ? -21.438 -9.284 5.491 1.00 93.94 180 GLU A CA 1
ATOM 1448 C C . GLU A 1 180 ? -22.129 -9.072 4.131 1.00 93.94 180 GLU A C 1
ATOM 1450 O O . GLU A 1 180 ? -21.472 -9.154 3.099 1.00 93.94 180 GLU A O 1
ATOM 1455 N N . SER A 1 181 ? -23.418 -8.705 4.111 1.00 94.31 181 SER A N 1
ATOM 1456 C CA . SER A 1 181 ? -24.137 -8.328 2.884 1.00 94.31 181 SER A CA 1
ATOM 1457 C C . SER A 1 181 ? -23.593 -7.066 2.209 1.00 94.31 181 SER A C 1
ATOM 1459 O O . SER A 1 181 ? -23.793 -6.881 1.015 1.00 94.31 181 SER A O 1
ATOM 1461 N N . GLU A 1 182 ? -22.927 -6.189 2.963 1.00 94.50 182 GLU A N 1
ATOM 1462 C CA . GLU A 1 182 ? -22.304 -4.968 2.443 1.00 94.50 182 GLU A CA 1
ATOM 1463 C C . GLU A 1 182 ? -20.819 -5.177 2.117 1.00 94.50 182 GLU A C 1
ATOM 1465 O O . GLU A 1 182 ? -20.134 -4.250 1.692 1.00 94.50 182 GLU A O 1
ATOM 1470 N N . LYS A 1 183 ? -20.271 -6.378 2.311 1.00 94.38 183 LYS A N 1
ATOM 1471 C CA . LYS A 1 183 ? -18.852 -6.644 2.082 1.00 94.38 183 LYS A CA 1
ATOM 1472 C C . LYS A 1 183 ? -18.546 -6.700 0.590 1.00 94.38 183 LYS A C 1
ATOM 1474 O O . LYS A 1 183 ? -19.062 -7.540 -0.139 1.00 94.38 183 LYS A O 1
ATOM 1479 N N . VAL A 1 184 ? -17.654 -5.822 0.144 1.00 90.50 184 VAL A N 1
ATOM 1480 C CA . VAL A 1 184 ? -17.247 -5.714 -1.267 1.00 90.50 184 VAL A CA 1
ATOM 1481 C C . VAL A 1 184 ? -15.921 -6.412 -1.547 1.00 90.50 184 VAL A C 1
ATOM 1483 O O . VAL A 1 184 ? -15.610 -6.727 -2.692 1.00 90.50 184 VAL A O 1
ATOM 1486 N N . GLY A 1 185 ? -15.130 -6.675 -0.507 1.00 86.56 185 GLY A N 1
ATOM 1487 C CA . GLY A 1 185 ? -13.866 -7.379 -0.647 1.00 86.56 185 GLY A CA 1
ATOM 1488 C C . GLY A 1 185 ? -13.227 -7.735 0.687 1.00 86.56 185 GLY A C 1
ATOM 1489 O O . GLY A 1 185 ? -13.532 -7.158 1.730 1.00 86.56 185 GLY A O 1
ATOM 1490 N N . GLN A 1 186 ? -12.310 -8.694 0.637 1.00 86.88 186 GLN A N 1
ATOM 1491 C CA . GLN A 1 186 ? -11.482 -9.104 1.763 1.00 86.88 186 GLN A CA 1
ATOM 1492 C C . GLN A 1 186 ? -10.046 -9.261 1.267 1.00 86.88 186 GLN A C 1
ATOM 1494 O O . GLN A 1 186 ? -9.805 -9.977 0.297 1.00 86.88 186 GLN A O 1
ATOM 1499 N N . GLY A 1 187 ? -9.105 -8.603 1.940 1.00 74.31 187 GLY A N 1
ATOM 1500 C CA . GLY A 1 187 ? -7.671 -8.745 1.691 1.00 74.31 187 GLY A CA 1
ATOM 1501 C C . GLY A 1 187 ? -6.904 -9.090 2.967 1.00 74.31 187 GLY A C 1
ATOM 1502 O O . GLY A 1 187 ? -7.489 -9.212 4.047 1.00 74.31 187 GLY A O 1
ATOM 1503 N N . GLY A 1 188 ? -5.576 -9.201 2.848 1.00 71.31 188 GLY A N 1
ATOM 1504 C CA . GLY A 1 188 ? -4.675 -9.445 3.986 1.00 71.31 188 GLY A CA 1
ATOM 1505 C C . GLY A 1 188 ? -4.666 -8.317 5.025 1.00 71.31 188 GLY A C 1
ATOM 1506 O O . GLY A 1 188 ? -4.291 -8.533 6.172 1.00 71.31 188 GLY A O 1
ATOM 1507 N N . PHE A 1 189 ? -5.143 -7.135 4.637 1.00 72.56 189 PHE A N 1
ATOM 1508 C CA . PHE A 1 189 ? -5.161 -5.929 5.466 1.00 72.56 189 PHE A CA 1
ATOM 1509 C C . PHE A 1 189 ? -6.524 -5.645 6.099 1.00 72.56 189 PHE A C 1
ATOM 1511 O O . PHE A 1 189 ? -6.676 -4.652 6.804 1.00 72.56 189 PHE A O 1
ATOM 1518 N N . GLY A 1 190 ? -7.517 -6.508 5.865 1.00 86.06 190 GLY A N 1
ATOM 1519 C CA . GLY A 1 190 ? -8.862 -6.365 6.410 1.00 86.06 190 GLY A CA 1
ATOM 1520 C C . GLY A 1 190 ? -9.972 -6.451 5.365 1.00 86.06 190 GLY A C 1
ATOM 1521 O O . GLY A 1 190 ? -9.748 -6.801 4.203 1.00 86.06 190 GLY A O 1
ATOM 1522 N N . GLY A 1 191 ? -11.193 -6.178 5.821 1.00 91.56 191 GLY A N 1
ATOM 1523 C CA . GLY A 1 191 ? -12.400 -6.219 4.997 1.00 91.56 191 GLY A CA 1
ATOM 1524 C C . GLY A 1 191 ? -12.768 -4.835 4.477 1.00 91.56 191 GLY A C 1
ATOM 1525 O O . GLY A 1 191 ? -12.575 -3.840 5.174 1.00 91.56 191 GLY A O 1
ATOM 1526 N N . VAL A 1 192 ? -13.317 -4.771 3.268 1.00 94.31 192 VAL A N 1
ATOM 1527 C CA . VAL A 1 192 ? -13.867 -3.546 2.682 1.00 94.31 192 VAL A CA 1
ATOM 1528 C C . VAL A 1 192 ? -15.377 -3.699 2.579 1.00 94.31 192 VAL A C 1
ATOM 1530 O O . VAL A 1 192 ? -15.867 -4.695 2.044 1.00 94.31 192 VAL A O 1
ATOM 1533 N N . TYR A 1 193 ? -16.101 -2.706 3.081 1.00 96.25 193 TYR A N 1
ATOM 1534 C CA . TYR A 1 193 ? -17.557 -2.691 3.149 1.00 96.25 193 TYR A CA 1
ATOM 1535 C C . TYR A 1 193 ? -18.090 -1.493 2.376 1.00 96.25 193 TYR A C 1
ATOM 1537 O O . TYR A 1 193 ? -17.557 -0.389 2.481 1.00 96.25 193 TYR A O 1
ATOM 1545 N N . LYS A 1 194 ? -19.147 -1.697 1.602 1.00 97.12 194 LYS A N 1
ATOM 1546 C CA . LYS A 1 194 ? -19.939 -0.612 1.048 1.00 97.12 194 LYS A CA 1
ATOM 1547 C C . LYS A 1 194 ? -20.647 0.100 2.197 1.00 97.12 194 LYS A C 1
ATOM 1549 O O . LYS A 1 194 ? -21.137 -0.528 3.133 1.00 97.12 194 LYS A O 1
ATOM 1554 N N . GLY A 1 195 ? -20.688 1.418 2.128 1.00 96.81 195 GLY A N 1
ATOM 1555 C CA . GLY A 1 195 ? -21.490 2.218 3.032 1.00 96.81 195 GLY A CA 1
ATOM 1556 C C . GLY A 1 195 ? -22.118 3.400 2.324 1.00 96.81 195 GLY A C 1
ATOM 1557 O O . GLY A 1 195 ? -21.735 3.745 1.207 1.00 96.81 195 GLY A O 1
ATOM 1558 N N . PHE A 1 196 ? -23.074 4.030 2.990 1.00 97.00 196 PHE A N 1
ATOM 1559 C CA . PHE A 1 196 ? -23.705 5.253 2.518 1.00 97.00 196 PHE A CA 1
ATOM 1560 C C . PHE A 1 196 ? -23.546 6.354 3.565 1.00 97.00 196 PHE A C 1
ATOM 1562 O O . PHE A 1 196 ? -23.987 6.207 4.705 1.00 97.00 196 PHE A O 1
ATOM 1569 N N . LEU A 1 197 ? -22.880 7.446 3.186 1.00 94.69 197 LEU A N 1
ATOM 1570 C CA . LEU A 1 197 ? -22.684 8.600 4.056 1.00 94.69 197 LEU A CA 1
ATOM 1571 C C . LEU A 1 197 ? -23.765 9.641 3.781 1.00 94.69 197 LEU A C 1
ATOM 1573 O O . LEU A 1 197 ? -23.656 10.411 2.829 1.00 94.69 197 LEU A O 1
ATOM 1577 N N . SER A 1 198 ? -24.771 9.709 4.653 1.00 91.00 198 SER A N 1
ATOM 1578 C CA . SER A 1 198 ? -25.910 10.626 4.499 1.00 91.00 198 SER A CA 1
ATOM 1579 C C . SER A 1 198 ? -25.500 12.098 4.432 1.00 91.00 198 SER A C 1
ATOM 1581 O O . SER A 1 198 ? -26.146 12.888 3.760 1.00 91.00 198 SER A O 1
ATOM 1583 N N . ASN A 1 199 ? -24.406 12.481 5.096 1.00 88.50 199 ASN A N 1
ATOM 1584 C CA . ASN A 1 199 ? -23.916 13.860 5.086 1.00 88.50 199 ASN A CA 1
ATOM 1585 C C . ASN A 1 199 ? -23.262 14.278 3.756 1.00 88.50 199 ASN A C 1
ATOM 1587 O O . ASN A 1 199 ? -23.073 15.469 3.535 1.00 88.50 199 ASN A O 1
ATOM 1591 N N . LEU A 1 200 ? -22.859 13.315 2.922 1.00 88.69 200 LEU A N 1
ATOM 1592 C CA . LEU A 1 200 ? -22.283 13.536 1.591 1.00 88.69 200 LEU A CA 1
ATOM 1593 C C . LEU A 1 200 ? -23.223 13.090 0.464 1.00 88.69 200 LEU A C 1
ATOM 1595 O O . LEU A 1 200 ? -22.859 13.250 -0.697 1.00 88.69 200 LEU A O 1
ATOM 1599 N N . ASP A 1 201 ? -24.368 12.492 0.808 1.00 93.50 201 ASP A N 1
ATOM 1600 C CA . ASP A 1 201 ? -25.306 11.856 -0.122 1.00 93.50 201 ASP A CA 1
ATOM 1601 C C . ASP A 1 201 ? -24.600 10.932 -1.135 1.00 93.50 201 ASP A C 1
ATOM 1603 O O . ASP A 1 201 ? -24.791 11.005 -2.347 1.00 93.50 201 ASP A O 1
ATOM 1607 N N . SER A 1 202 ? -23.675 10.098 -0.641 1.00 94.19 202 SER A N 1
ATOM 1608 C CA . SER A 1 202 ? -22.781 9.327 -1.507 1.00 94.19 202 SER A CA 1
ATOM 1609 C C . SER A 1 202 ? -22.422 7.954 -0.945 1.00 94.19 202 SER A C 1
ATOM 1611 O O . SER A 1 202 ? -22.305 7.748 0.269 1.00 94.19 202 SER A O 1
ATOM 1613 N N . ASN A 1 203 ? -22.223 7.004 -1.864 1.00 96.88 203 ASN A N 1
ATOM 1614 C CA . ASN A 1 203 ? -21.702 5.680 -1.550 1.00 96.88 203 ASN A CA 1
ATOM 1615 C C . ASN A 1 203 ? -20.190 5.755 -1.303 1.00 96.88 203 ASN A C 1
ATOM 1617 O O . ASN A 1 203 ? -19.444 6.368 -2.068 1.00 96.88 203 ASN A O 1
ATOM 1621 N N . VAL A 1 204 ? -19.732 5.050 -0.275 1.00 96.88 204 VAL A N 1
ATOM 1622 C CA . VAL A 1 204 ? -18.322 4.950 0.106 1.00 96.88 204 VAL A CA 1
ATOM 1623 C C . VAL A 1 204 ? -17.879 3.500 0.250 1.00 96.88 204 VAL A C 1
ATOM 1625 O O . VAL A 1 204 ? -18.692 2.595 0.441 1.00 96.88 204 VAL A O 1
ATOM 1628 N N . ALA A 1 205 ? -16.570 3.286 0.177 1.00 96.81 205 ALA A N 1
ATOM 1629 C CA . ALA A 1 205 ? -15.924 2.037 0.542 1.00 96.81 205 ALA A CA 1
ATOM 1630 C C . ALA A 1 205 ? -15.178 2.224 1.871 1.00 96.81 205 ALA A C 1
ATOM 1632 O O . ALA A 1 205 ? -14.210 2.978 1.957 1.00 96.81 205 ALA A O 1
ATOM 1633 N N . VAL A 1 206 ? -15.632 1.537 2.918 1.00 96.19 206 VAL A N 1
ATOM 1634 C CA . VAL A 1 206 ? -15.040 1.568 4.257 1.00 96.19 206 VAL A CA 1
ATOM 1635 C C . VAL A 1 206 ? -14.128 0.356 4.423 1.00 96.19 206 VAL A C 1
ATOM 1637 O O . VAL A 1 206 ? -14.592 -0.774 4.579 1.00 96.19 206 VAL A O 1
ATOM 1640 N N . LYS A 1 207 ? -12.814 0.585 4.384 1.00 94.19 207 LYS A N 1
ATOM 1641 C CA . LYS A 1 207 ? -11.786 -0.428 4.649 1.00 94.19 207 LYS A CA 1
ATOM 1642 C C . LYS A 1 207 ? -11.549 -0.498 6.154 1.00 94.19 207 LYS A C 1
ATOM 1644 O O . LYS A 1 207 ? -11.043 0.448 6.753 1.00 94.19 207 LYS A O 1
ATOM 1649 N N . ARG A 1 208 ? -11.917 -1.625 6.761 1.00 92.69 208 ARG A N 1
ATOM 1650 C CA . ARG A 1 208 ? -11.712 -1.925 8.180 1.00 92.69 208 ARG A CA 1
ATOM 1651 C C . ARG A 1 208 ? -10.443 -2.740 8.355 1.00 92.69 208 ARG A C 1
ATOM 1653 O O . ARG A 1 208 ? -10.402 -3.901 7.943 1.00 92.69 208 ARG A O 1
ATOM 1660 N N . ILE A 1 209 ? -9.429 -2.140 8.969 1.00 89.88 209 ILE A N 1
ATOM 1661 C CA . ILE A 1 209 ? -8.117 -2.764 9.140 1.00 89.88 209 ILE A CA 1
ATOM 1662 C C . ILE A 1 209 ? -8.194 -3.896 10.170 1.00 89.88 209 ILE A C 1
ATOM 1664 O O . ILE A 1 209 ? -8.850 -3.779 11.207 1.00 89.88 209 ILE A O 1
ATOM 1668 N N . SER A 1 210 ? -7.533 -5.020 9.886 1.00 80.94 210 SER A N 1
ATOM 1669 C CA . SER A 1 210 ? -7.537 -6.192 10.769 1.00 80.94 210 SER A CA 1
ATOM 1670 C C . SER A 1 210 ? -6.914 -5.890 12.138 1.00 80.94 210 SER A C 1
ATOM 1672 O O . SER A 1 210 ? -5.774 -5.421 12.222 1.00 80.94 210 SER A O 1
ATOM 1674 N N . LYS A 1 211 ? -7.622 -6.238 13.217 1.00 70.38 211 LYS A N 1
ATOM 1675 C CA . LYS A 1 211 ? -7.136 -6.095 14.596 1.00 70.38 211 LYS A CA 1
ATOM 1676 C C . LYS A 1 211 ? -5.927 -7.007 14.841 1.00 70.38 211 LYS A C 1
ATOM 1678 O O . LYS A 1 211 ? -6.010 -8.209 14.617 1.00 70.38 211 LYS A O 1
ATOM 1683 N N . GLY A 1 212 ? -4.823 -6.447 15.342 1.00 63.88 212 GLY A N 1
ATOM 1684 C CA . GLY A 1 212 ? -3.675 -7.216 15.852 1.00 63.88 212 GLY A CA 1
ATOM 1685 C C . GLY A 1 212 ? -2.475 -7.368 14.910 1.00 63.88 212 GLY A C 1
ATOM 1686 O O . GLY A 1 212 ? -1.457 -7.921 15.322 1.00 63.88 212 GLY A O 1
ATOM 1687 N N . SER A 1 213 ? -2.537 -6.844 13.683 1.00 65.50 213 SER A N 1
ATOM 1688 C CA . SER A 1 213 ? -1.369 -6.792 12.797 1.00 65.50 213 SER A CA 1
ATOM 1689 C C . SER A 1 213 ? -0.607 -5.478 12.986 1.00 65.50 213 SER A C 1
ATOM 1691 O O . SER A 1 213 ? -1.111 -4.411 12.639 1.00 65.50 213 SER A O 1
ATOM 1693 N N . LYS A 1 214 ? 0.640 -5.550 13.477 1.00 69.81 214 LYS A N 1
ATOM 1694 C CA . LYS A 1 214 ? 1.559 -4.389 13.541 1.00 69.81 214 LYS A CA 1
ATOM 1695 C C . LYS A 1 214 ? 1.777 -3.742 12.173 1.00 69.81 214 LYS A C 1
ATOM 1697 O O . LYS A 1 214 ? 2.076 -2.557 12.076 1.00 69.81 214 LYS A O 1
ATOM 1702 N N . GLN A 1 215 ? 1.646 -4.540 11.118 1.00 75.75 215 GLN A N 1
ATOM 1703 C CA . GLN A 1 215 ? 1.759 -4.083 9.745 1.00 75.75 215 GLN A CA 1
ATOM 1704 C C . GLN A 1 215 ? 0.548 -3.223 9.344 1.00 75.75 215 GLN A C 1
ATOM 1706 O O . GLN A 1 215 ? 0.736 -2.142 8.796 1.00 75.75 215 GLN A O 1
ATOM 1711 N N . GLY A 1 216 ? -0.669 -3.627 9.726 1.00 79.38 216 GLY A N 1
ATOM 1712 C CA . GLY A 1 216 ? -1.895 -2.890 9.397 1.00 79.38 216 GLY A CA 1
ATOM 1713 C C . GLY A 1 216 ? -1.965 -1.492 10.023 1.00 79.38 216 GLY A C 1
ATOM 1714 O O . GLY A 1 216 ? -2.461 -0.566 9.392 1.00 79.38 216 GLY A O 1
ATOM 1715 N N . ILE A 1 217 ? -1.416 -1.303 11.231 1.00 81.25 217 ILE A N 1
ATOM 1716 C CA . ILE A 1 217 ? -1.336 0.026 11.873 1.00 81.25 217 ILE A CA 1
ATOM 1717 C C . ILE A 1 217 ? -0.407 0.957 11.082 1.00 81.25 217 ILE A C 1
ATOM 1719 O O . ILE A 1 217 ? -0.739 2.117 10.843 1.00 81.25 217 ILE A O 1
ATOM 1723 N N . LYS A 1 218 ? 0.750 0.447 10.645 1.00 81.56 218 LYS A N 1
ATOM 1724 C CA . LYS A 1 218 ? 1.712 1.224 9.850 1.00 81.56 218 LYS A CA 1
ATOM 1725 C C . LYS A 1 218 ? 1.155 1.595 8.486 1.00 81.56 218 LYS A C 1
ATOM 1727 O O . LYS A 1 218 ? 1.353 2.716 8.033 1.00 81.56 218 LYS A O 1
ATOM 1732 N N . GLU A 1 219 ? 0.461 0.666 7.842 1.00 81.62 219 GLU A N 1
ATOM 1733 C CA . GLU A 1 219 ? -0.212 0.921 6.571 1.00 81.62 219 GLU A CA 1
ATOM 1734 C C . GLU A 1 219 ? -1.326 1.939 6.731 1.00 81.62 219 GLU A C 1
ATOM 1736 O O . GLU A 1 219 ? -1.376 2.879 5.952 1.00 81.62 219 GLU A O 1
ATOM 1741 N N . TYR A 1 220 ? -2.145 1.828 7.779 1.00 87.25 220 TYR A N 1
ATOM 1742 C CA . TYR A 1 220 ? -3.144 2.841 8.103 1.00 87.25 220 TYR A CA 1
ATOM 1743 C C . TYR A 1 220 ? -2.509 4.232 8.235 1.00 87.25 220 TYR A C 1
ATOM 1745 O O . TYR A 1 220 ? -2.914 5.160 7.539 1.00 87.25 220 TYR A O 1
ATOM 1753 N N . ALA A 1 221 ? -1.479 4.374 9.076 1.00 84.44 221 ALA A N 1
ATOM 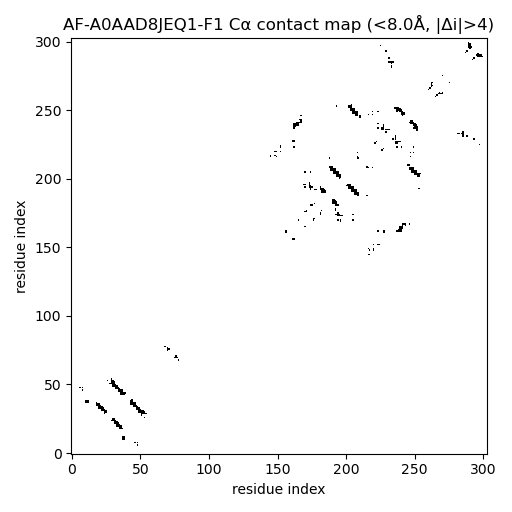1754 C CA . ALA A 1 221 ? -0.809 5.657 9.284 1.00 84.44 221 ALA A CA 1
ATOM 1755 C C . ALA A 1 221 ? -0.183 6.194 7.984 1.00 84.44 221 ALA A C 1
ATOM 1757 O O . ALA A 1 221 ? -0.287 7.383 7.685 1.00 84.44 221 ALA A O 1
ATOM 1758 N N . SER A 1 222 ? 0.422 5.312 7.184 1.00 82.44 222 SER A N 1
ATOM 1759 C CA . SER A 1 222 ? 0.997 5.657 5.885 1.00 82.44 222 SER A CA 1
ATOM 1760 C C . SER A 1 222 ? -0.068 6.083 4.873 1.00 82.44 222 SER A C 1
ATOM 1762 O O . SER A 1 222 ? 0.131 7.073 4.174 1.00 82.44 222 SER A O 1
ATOM 1764 N N . GLU A 1 223 ? -1.193 5.370 4.782 1.00 87.44 223 GLU A N 1
ATOM 1765 C CA . GLU A 1 223 ? -2.297 5.696 3.876 1.00 87.44 223 GLU A CA 1
ATOM 1766 C C . GLU A 1 223 ? -2.908 7.053 4.254 1.00 87.44 223 GLU A C 1
ATOM 1768 O O . GLU A 1 223 ? -3.022 7.922 3.392 1.00 87.44 223 GLU A O 1
ATOM 1773 N N . VAL A 1 224 ? -3.207 7.304 5.535 1.00 86.62 224 VAL A N 1
ATOM 1774 C CA . VAL A 1 224 ? -3.751 8.609 5.953 1.00 86.62 224 VAL A CA 1
ATOM 1775 C C . VAL A 1 224 ? -2.756 9.736 5.671 1.00 86.62 224 VAL A C 1
ATOM 1777 O O . VAL A 1 224 ? -3.136 10.745 5.081 1.00 86.62 224 VAL A O 1
ATOM 1780 N N . LYS A 1 225 ? -1.476 9.562 6.025 1.00 83.38 225 LYS A N 1
ATOM 1781 C CA . LYS A 1 225 ? -0.449 10.602 5.857 1.00 83.38 225 LYS A CA 1
ATOM 1782 C C . LYS A 1 225 ? -0.139 10.921 4.395 1.00 83.38 225 LYS A C 1
ATOM 1784 O O . LYS A 1 225 ? -0.004 12.090 4.040 1.00 83.38 225 LYS A O 1
ATOM 1789 N N . ILE A 1 226 ? 0.003 9.892 3.563 1.00 82.19 226 ILE A N 1
ATOM 1790 C CA . ILE A 1 226 ? 0.450 10.031 2.174 1.00 82.19 226 ILE A CA 1
ATOM 1791 C C . ILE A 1 226 ? -0.756 10.195 1.245 1.00 82.19 226 ILE A C 1
ATOM 1793 O O . ILE A 1 226 ? -0.903 11.229 0.597 1.00 82.19 226 ILE A O 1
ATOM 1797 N N . ILE A 1 227 ? -1.659 9.208 1.211 1.00 82.06 227 ILE A N 1
ATOM 1798 C CA . ILE A 1 227 ? -2.816 9.201 0.297 1.00 82.06 227 ILE A CA 1
ATOM 1799 C C . ILE A 1 227 ? -3.810 10.300 0.663 1.00 82.06 227 ILE A C 1
ATOM 1801 O O . ILE A 1 227 ? -4.444 10.872 -0.221 1.00 82.06 227 ILE A O 1
ATOM 1805 N N . GLY A 1 228 ? -3.900 10.674 1.942 1.00 82.06 228 GLY A N 1
ATOM 1806 C CA . GLY A 1 228 ? -4.777 11.760 2.370 1.00 82.06 228 GLY A CA 1
ATOM 1807 C C . GLY A 1 228 ? -4.510 13.104 1.688 1.00 82.06 228 GLY A C 1
ATOM 1808 O O . GLY A 1 228 ? -5.441 13.893 1.523 1.00 82.06 228 GLY A O 1
ATOM 1809 N N . ARG A 1 229 ? -3.271 13.348 1.246 1.00 81.12 229 ARG A N 1
ATOM 1810 C CA . ARG A 1 229 ? -2.857 14.593 0.577 1.00 81.12 229 ARG A CA 1
ATOM 1811 C C . ARG A 1 229 ? -2.835 14.489 -0.943 1.00 81.12 229 ARG A C 1
ATOM 1813 O O . ARG A 1 229 ? -2.887 15.505 -1.630 1.00 81.12 229 ARG A O 1
ATOM 1820 N N . LEU A 1 230 ? -2.797 13.268 -1.465 1.00 84.44 230 LEU A N 1
ATOM 1821 C CA . LEU A 1 230 ? -2.748 13.021 -2.894 1.00 84.44 230 LEU A CA 1
ATOM 1822 C C . LEU A 1 230 ? -4.122 13.245 -3.528 1.00 84.44 230 LEU A C 1
ATOM 1824 O O . LEU A 1 230 ? -5.156 12.744 -3.072 1.00 84.44 230 LEU A O 1
ATOM 1828 N N . ARG A 1 231 ? -4.129 14.011 -4.619 1.00 86.06 231 ARG A N 1
ATOM 1829 C CA . ARG A 1 231 ? -5.316 14.285 -5.430 1.00 86.06 231 ARG A CA 1
ATOM 1830 C C . ARG A 1 231 ? -4.948 14.092 -6.892 1.00 86.06 231 ARG A C 1
ATOM 1832 O O . ARG A 1 231 ? -4.287 14.931 -7.489 1.00 86.06 231 ARG A O 1
ATOM 1839 N N . HIS A 1 232 ? -5.395 12.985 -7.472 1.00 90.44 232 HIS A N 1
ATOM 1840 C CA . HIS A 1 232 ? -5.171 12.687 -8.880 1.00 90.44 232 HIS A CA 1
ATOM 1841 C C . HIS A 1 232 ? -6.378 11.939 -9.450 1.00 90.44 232 HIS A C 1
ATOM 1843 O O . HIS A 1 232 ? -6.931 11.061 -8.797 1.00 90.44 232 HIS A O 1
ATOM 1849 N N . ARG A 1 233 ? -6.766 12.238 -10.694 1.00 92.06 233 ARG A N 1
ATOM 1850 C CA . ARG A 1 233 ? -7.939 11.642 -11.375 1.00 92.06 233 ARG A CA 1
ATOM 1851 C C . ARG A 1 233 ? -7.893 10.114 -11.538 1.00 92.06 233 ARG A C 1
ATOM 1853 O O . ARG A 1 233 ? -8.899 9.507 -11.887 1.00 92.06 233 ARG A O 1
ATOM 1860 N N . ASN A 1 234 ? -6.714 9.511 -11.391 1.00 93.62 234 ASN A N 1
ATOM 1861 C CA . ASN A 1 234 ? -6.484 8.065 -11.494 1.00 93.62 234 ASN A CA 1
ATOM 1862 C C . ASN A 1 234 ? -6.024 7.434 -10.167 1.00 93.62 234 ASN A C 1
ATOM 1864 O O . ASN A 1 234 ? -5.543 6.308 -10.178 1.00 93.62 234 ASN A O 1
ATOM 1868 N N . LEU A 1 235 ? -6.149 8.150 -9.045 1.00 91.31 235 LEU A N 1
ATOM 1869 C CA . LEU A 1 235 ? -5.954 7.608 -7.700 1.00 91.31 235 LEU A CA 1
ATOM 1870 C C . LEU A 1 235 ? -7.288 7.642 -6.958 1.00 91.31 235 LEU A C 1
ATOM 1872 O O . LEU A 1 235 ? -7.998 8.643 -7.016 1.00 91.31 235 LEU A O 1
ATOM 1876 N N . VAL A 1 236 ? -7.614 6.556 -6.258 1.00 91.31 236 VAL A N 1
ATOM 1877 C CA . VAL A 1 236 ? -8.850 6.477 -5.472 1.00 91.31 236 VAL A CA 1
ATOM 1878 C C . VAL A 1 236 ? -8.759 7.463 -4.312 1.00 91.31 236 VAL A C 1
ATOM 1880 O O . VAL A 1 236 ? -7.817 7.430 -3.517 1.00 91.31 236 VAL A O 1
ATOM 1883 N N . LYS A 1 237 ? -9.740 8.357 -4.213 1.00 91.12 237 LYS A N 1
ATOM 1884 C CA . LYS A 1 237 ? -9.740 9.436 -3.233 1.00 91.12 237 LYS A CA 1
ATOM 1885 C C . LYS A 1 237 ? -10.017 8.907 -1.827 1.00 91.12 237 LYS A C 1
ATOM 1887 O O . LYS A 1 237 ? -11.098 8.381 -1.556 1.00 91.12 237 LYS A O 1
ATOM 1892 N N . LEU A 1 238 ? -9.080 9.144 -0.906 1.00 92.75 238 LEU A N 1
ATOM 1893 C CA . LEU A 1 238 ? -9.339 9.033 0.530 1.00 92.75 238 LEU A CA 1
ATOM 1894 C C . LEU A 1 238 ? -10.205 10.227 0.968 1.00 92.75 238 LEU A C 1
ATOM 1896 O O . LEU A 1 238 ? -9.775 11.386 0.901 1.00 92.75 238 LEU A O 1
ATOM 1900 N N . ILE A 1 239 ? -11.443 9.931 1.364 1.00 92.25 239 ILE A N 1
ATOM 1901 C CA . ILE A 1 239 ? -12.461 10.895 1.807 1.00 92.25 239 ILE A CA 1
ATOM 1902 C C . ILE A 1 239 ? -12.332 11.145 3.306 1.00 92.25 239 ILE A C 1
ATOM 1904 O O . ILE A 1 239 ? -12.505 12.273 3.767 1.00 92.25 239 ILE A O 1
ATOM 1908 N N . GLY A 1 240 ? -12.013 10.103 4.068 1.00 92.62 240 GLY A N 1
ATOM 1909 C CA . GLY A 1 240 ? -11.899 10.214 5.508 1.00 92.62 240 GLY A CA 1
ATOM 1910 C C . GLY A 1 240 ? -11.292 9.004 6.178 1.00 92.62 240 GLY A C 1
ATOM 1911 O O . GLY A 1 240 ? -10.908 8.026 5.540 1.00 92.62 240 GLY A O 1
ATOM 1912 N N . TRP A 1 241 ? -11.214 9.095 7.492 1.00 92.88 241 TRP A N 1
ATOM 1913 C CA . TRP A 1 241 ? -10.632 8.081 8.351 1.00 92.88 241 TRP A CA 1
ATOM 1914 C C . TRP A 1 241 ? -11.362 8.055 9.690 1.00 92.88 241 TRP A C 1
ATOM 1916 O O . TRP A 1 241 ? -12.095 8.981 10.033 1.00 92.88 241 TRP A O 1
ATOM 1926 N N . CYS A 1 242 ? -11.188 6.974 10.437 1.00 91.50 242 CYS A N 1
ATOM 1927 C CA . CYS A 1 242 ? -11.646 6.866 11.811 1.00 91.50 242 CYS A CA 1
ATOM 1928 C C . CYS A 1 242 ? -10.620 6.072 12.606 1.00 91.50 242 CYS A C 1
ATOM 1930 O O . CYS A 1 242 ? -10.233 4.965 12.219 1.00 91.50 242 CYS A O 1
ATOM 1932 N N . GLN A 1 243 ? -10.239 6.635 13.745 1.00 87.31 243 GLN A N 1
ATOM 1933 C CA . GLN A 1 243 ? -9.486 5.948 14.774 1.00 87.31 243 GLN A CA 1
ATOM 1934 C C . GLN A 1 243 ? -10.272 6.050 16.075 1.00 87.31 243 GLN A C 1
ATOM 1936 O O . GLN A 1 243 ? -10.432 7.134 16.633 1.00 87.31 243 GLN A O 1
ATOM 1941 N N . LYS A 1 244 ? -10.750 4.914 16.580 1.00 81.38 244 LYS A N 1
ATOM 1942 C CA . LYS A 1 244 ? -11.353 4.839 17.913 1.00 81.38 244 LYS A CA 1
ATOM 1943 C C . LYS A 1 244 ? -10.979 3.516 18.560 1.00 81.38 244 LYS A C 1
ATOM 1945 O O . LYS A 1 244 ? -11.263 2.456 18.008 1.00 81.38 244 LYS A O 1
ATOM 1950 N N . GLU A 1 245 ? -10.332 3.584 19.722 1.00 74.50 245 GLU A N 1
ATOM 1951 C CA . GLU A 1 245 ? -9.830 2.420 20.466 1.00 74.50 245 GLU A CA 1
ATOM 1952 C C . GLU A 1 245 ? -8.948 1.487 19.609 1.00 74.50 245 GLU A C 1
ATOM 1954 O O . GLU A 1 245 ? -7.780 1.778 19.372 1.00 74.50 245 GLU A O 1
ATOM 1959 N N . LYS A 1 246 ? -9.510 0.359 19.146 1.00 74.69 246 LYS A N 1
ATOM 1960 C CA . LYS A 1 246 ? -8.861 -0.672 18.316 1.00 74.69 246 LYS A CA 1
ATOM 1961 C C . LYS A 1 246 ? -9.463 -0.766 16.910 1.00 74.69 246 LYS A C 1
ATOM 1963 O O . LYS A 1 246 ? -9.235 -1.756 16.215 1.00 74.69 246 LYS A O 1
ATOM 1968 N N . GLU A 1 247 ? -10.278 0.205 16.514 1.00 84.00 247 GLU A N 1
ATOM 1969 C CA . GLU A 1 247 ? -10.860 0.301 15.179 1.00 84.00 247 GLU A CA 1
ATOM 1970 C C . GLU A 1 247 ? -10.091 1.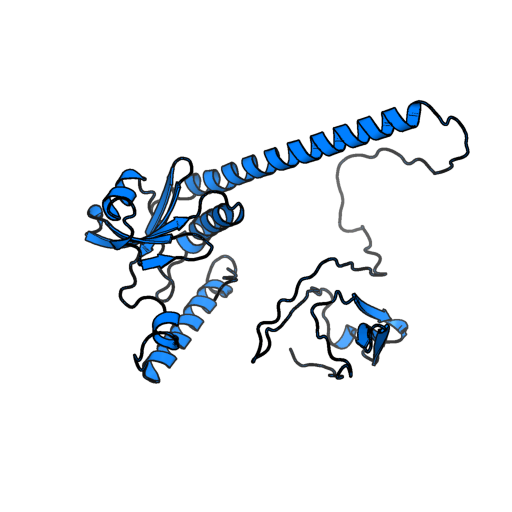343 14.372 1.00 84.00 247 GLU A C 1
ATOM 1972 O O . GLU A 1 247 ? -10.052 2.521 14.730 1.00 84.00 247 GLU A O 1
ATOM 1977 N N . LEU A 1 248 ? -9.491 0.880 13.279 1.00 90.62 248 LEU A N 1
ATOM 1978 C CA . LEU A 1 248 ? -8.828 1.703 12.278 1.00 90.62 248 LEU A CA 1
ATOM 1979 C C . LEU A 1 248 ? -9.598 1.535 10.973 1.00 90.62 248 LEU A C 1
ATOM 1981 O O . LEU A 1 248 ? -9.655 0.432 10.418 1.00 90.62 248 LEU A O 1
ATOM 1985 N N . LEU A 1 249 ? -10.235 2.611 10.520 1.00 93.44 249 LEU A N 1
ATOM 1986 C CA . LEU A 1 249 ? -11.093 2.606 9.340 1.00 93.44 249 LEU A CA 1
ATOM 1987 C C . LEU A 1 249 ? -10.630 3.677 8.356 1.00 93.44 249 LEU A C 1
ATOM 1989 O O . LEU A 1 249 ? -10.373 4.815 8.742 1.00 93.44 249 LEU A O 1
ATOM 1993 N N . LEU A 1 250 ? -10.587 3.321 7.078 1.00 94.12 250 LEU A N 1
ATOM 1994 C CA . LEU A 1 250 ? -10.325 4.245 5.978 1.00 94.12 250 LEU A CA 1
ATOM 1995 C C . LEU A 1 250 ? -11.558 4.326 5.091 1.00 94.12 250 LEU A C 1
ATOM 1997 O O . LEU A 1 250 ? -12.179 3.306 4.790 1.00 94.12 250 LEU A O 1
ATOM 2001 N N . VAL A 1 251 ? -11.913 5.538 4.681 1.00 95.44 251 VAL A N 1
ATOM 2002 C CA . VAL A 1 251 ? -13.121 5.822 3.910 1.00 95.44 251 VAL A CA 1
ATOM 2003 C C . VAL A 1 251 ? -12.716 6.337 2.541 1.00 95.44 251 VAL A C 1
ATOM 2005 O O . VAL A 1 251 ? -12.214 7.453 2.405 1.00 95.44 251 VAL A O 1
ATOM 2008 N N . TYR A 1 252 ? -12.968 5.523 1.528 1.00 94.88 252 TYR A N 1
ATOM 2009 C CA . TYR A 1 252 ? -12.695 5.819 0.131 1.00 94.88 252 TYR A CA 1
ATOM 2010 C C . TYR A 1 252 ? -13.982 6.113 -0.634 1.00 94.88 252 TYR A C 1
ATOM 2012 O O . TYR A 1 252 ? -15.074 5.706 -0.225 1.00 94.88 252 TYR A O 1
ATOM 2020 N N . GLU A 1 253 ? -13.858 6.789 -1.773 1.00 93.81 253 GLU A N 1
ATOM 2021 C CA . GLU A 1 253 ? -14.946 6.820 -2.751 1.00 93.81 253 GLU A CA 1
ATOM 2022 C C . GLU A 1 253 ? -15.301 5.401 -3.217 1.00 93.81 253 GLU A C 1
ATOM 2024 O O . GLU A 1 253 ? -14.444 4.519 -3.326 1.00 93.81 253 GLU A O 1
ATOM 2029 N N . PHE A 1 254 ? -16.588 5.158 -3.458 1.00 95.19 254 PHE A N 1
ATOM 2030 C CA . PHE A 1 254 ? -17.035 3.855 -3.927 1.00 95.19 254 PHE A CA 1
ATOM 2031 C C . PHE A 1 254 ? -16.810 3.703 -5.435 1.00 95.19 254 PHE A C 1
ATOM 2033 O O . PHE A 1 254 ? -17.297 4.505 -6.229 1.00 95.19 254 PHE A O 1
ATOM 2040 N N . MET A 1 255 ? -16.136 2.621 -5.829 1.00 93.88 255 MET A N 1
ATOM 2041 C CA . MET A 1 255 ? -15.883 2.277 -7.230 1.00 93.88 255 MET A CA 1
ATOM 2042 C C . MET A 1 255 ? -16.897 1.222 -7.706 1.00 93.88 255 MET A C 1
ATOM 2044 O O . MET A 1 255 ? -16.700 0.034 -7.437 1.00 93.88 255 MET A O 1
ATOM 2048 N N . PRO A 1 256 ? -17.970 1.600 -8.432 1.00 90.88 256 PRO A N 1
ATOM 2049 C CA . PRO A 1 256 ? -19.067 0.684 -8.767 1.00 90.88 256 PRO A CA 1
ATOM 2050 C C . PRO A 1 256 ? -18.651 -0.455 -9.701 1.00 90.88 256 PRO A C 1
ATOM 2052 O O . PRO A 1 256 ? -19.229 -1.534 -9.646 1.00 90.88 256 PRO A O 1
ATOM 2055 N N . ASN A 1 257 ? -17.619 -0.236 -10.519 1.00 89.56 257 ASN A N 1
ATOM 2056 C CA . ASN A 1 257 ? -17.094 -1.247 -11.434 1.00 89.56 257 ASN A CA 1
ATOM 2057 C C . ASN A 1 257 ? -16.106 -2.213 -10.757 1.00 89.56 257 ASN A C 1
ATOM 2059 O O . ASN A 1 257 ? -15.572 -3.087 -11.427 1.00 89.56 257 ASN A O 1
ATOM 2063 N N . GLY A 1 258 ? -15.834 -2.078 -9.457 1.00 88.38 258 GLY A N 1
ATOM 2064 C CA . GLY A 1 258 ? -14.922 -2.973 -8.747 1.00 88.38 258 GLY A CA 1
ATOM 2065 C C . GLY A 1 258 ? -13.470 -2.903 -9.241 1.00 88.38 258 GLY A C 1
ATOM 2066 O O . GLY A 1 258 ? -13.023 -1.898 -9.796 1.00 88.38 258 GLY A O 1
ATOM 2067 N N . SER A 1 259 ? -12.707 -3.970 -8.988 1.00 88.69 259 SER A N 1
ATOM 2068 C CA . SER A 1 259 ? -11.275 -4.028 -9.295 1.00 88.69 259 SER A CA 1
ATOM 2069 C C . SER A 1 259 ? -10.996 -4.510 -10.718 1.00 88.69 259 SER A C 1
ATOM 2071 O O . SER A 1 259 ? -11.712 -5.341 -11.271 1.00 88.69 259 SER A O 1
ATOM 2073 N N . LEU A 1 260 ? -9.882 -4.062 -11.300 1.00 90.12 260 LEU A N 1
ATOM 2074 C CA . LEU A 1 260 ? -9.448 -4.533 -12.617 1.00 90.12 260 LEU A CA 1
ATOM 2075 C C . LEU A 1 260 ? -9.202 -6.052 -12.644 1.00 90.12 260 LEU A C 1
ATOM 2077 O O . LEU A 1 260 ? -9.508 -6.705 -13.637 1.00 90.12 260 LEU A O 1
ATOM 2081 N N . GLY A 1 261 ? -8.702 -6.628 -11.546 1.00 87.50 261 GLY A N 1
ATOM 2082 C CA . GLY A 1 261 ? -8.499 -8.073 -11.433 1.00 87.50 261 GLY A CA 1
ATOM 2083 C C . GLY A 1 261 ? -9.796 -8.877 -11.583 1.00 87.50 261 GLY A C 1
ATOM 2084 O O . GLY A 1 261 ? -9.771 -9.967 -12.148 1.00 87.50 261 GLY A O 1
ATOM 2085 N N . TYR A 1 262 ? -10.936 -8.327 -11.149 1.00 84.88 262 TYR A N 1
ATOM 2086 C CA . TYR A 1 262 ? -12.242 -8.945 -11.382 1.00 84.88 262 TYR A CA 1
ATOM 2087 C C . TYR A 1 262 ? -12.555 -9.035 -12.885 1.00 84.88 262 TYR A C 1
ATOM 2089 O O . TYR A 1 262 ? -12.821 -10.125 -13.389 1.00 84.88 262 TYR A O 1
ATOM 2097 N N . HIS A 1 263 ? -12.404 -7.926 -13.615 1.00 86.81 263 HIS A N 1
ATOM 2098 C CA . HIS A 1 263 ? -12.655 -7.856 -15.064 1.00 86.81 263 HIS A CA 1
ATOM 2099 C C . HIS A 1 263 ? -11.664 -8.656 -15.911 1.00 86.81 263 HIS A C 1
ATOM 2101 O O . HIS A 1 263 ? -11.993 -9.063 -17.018 1.00 86.81 263 HIS A O 1
ATOM 2107 N N . LEU A 1 264 ? -10.434 -8.849 -15.433 1.00 86.69 264 LEU A N 1
ATOM 2108 C CA . LEU A 1 264 ? -9.408 -9.580 -16.181 1.00 86.69 264 LEU A CA 1
ATOM 2109 C C . LEU A 1 264 ? -9.465 -11.095 -15.977 1.00 86.69 264 LEU A C 1
ATOM 2111 O O . LEU A 1 264 ? -9.084 -11.829 -16.887 1.00 86.69 264 LEU A O 1
ATOM 2115 N N . PHE A 1 265 ? -9.875 -11.561 -14.792 1.00 83.62 265 PHE A N 1
ATOM 2116 C CA . PHE A 1 265 ? -9.688 -12.962 -14.398 1.00 83.62 265 PHE A CA 1
ATOM 2117 C C . PHE A 1 265 ? -10.954 -13.680 -13.932 1.00 83.62 265 PHE A C 1
ATOM 2119 O O . PHE A 1 265 ? -10.933 -14.907 -13.849 1.00 83.62 265 PHE A O 1
ATOM 2126 N N . LYS A 1 266 ? -12.025 -12.961 -13.577 1.00 73.44 266 LYS A N 1
ATOM 2127 C CA . LYS A 1 266 ? -13.238 -13.572 -13.009 1.00 73.44 266 LYS A CA 1
ATOM 2128 C C . LYS A 1 266 ? -14.467 -13.444 -13.891 1.00 73.44 266 LYS A C 1
ATOM 2130 O O . LYS A 1 266 ? -15.315 -14.326 -13.817 1.00 73.44 266 LYS A O 1
ATOM 2135 N N . ASP A 1 267 ? -14.564 -12.385 -14.685 1.00 63.91 267 ASP A N 1
ATOM 2136 C CA . ASP A 1 267 ? -15.760 -12.110 -15.473 1.00 63.91 267 ASP A CA 1
ATOM 2137 C C . ASP A 1 267 ? -15.493 -12.216 -16.979 1.00 63.91 267 ASP A C 1
ATOM 2139 O O . ASP A 1 267 ? -14.440 -11.805 -17.465 1.00 63.91 267 ASP A O 1
ATOM 2143 N N . ASN A 1 268 ? -16.469 -12.716 -17.743 1.00 58.41 268 ASN A N 1
ATOM 2144 C CA . ASN A 1 268 ? -16.418 -12.775 -19.216 1.00 58.41 268 ASN A CA 1
ATOM 2145 C C . ASN A 1 268 ? -16.657 -11.388 -19.857 1.00 58.41 268 ASN A C 1
ATOM 2147 O O . ASN A 1 268 ? -17.089 -11.274 -21.008 1.00 58.41 268 ASN A O 1
ATOM 2151 N N . MET A 1 269 ? -16.387 -10.310 -19.118 1.00 67.00 269 MET A N 1
ATOM 2152 C CA . MET A 1 269 ? -16.470 -8.946 -19.614 1.00 67.00 269 MET A CA 1
ATOM 2153 C C . MET A 1 269 ? -15.253 -8.649 -20.489 1.00 67.00 269 MET A C 1
ATOM 2155 O O . MET A 1 269 ? -14.145 -8.383 -20.023 1.00 67.00 269 MET A O 1
ATOM 2159 N N . PHE A 1 270 ? -15.463 -8.667 -21.803 1.00 78.25 270 PHE A N 1
ATOM 2160 C CA . PHE A 1 270 ? -14.434 -8.292 -22.762 1.00 78.25 270 PHE A CA 1
ATOM 2161 C C . PHE A 1 270 ? -14.120 -6.796 -22.658 1.00 78.25 270 PHE A C 1
ATOM 2163 O O . PHE A 1 270 ? -14.782 -5.949 -23.255 1.00 78.25 270 PHE A O 1
ATOM 2170 N N . LEU A 1 271 ? -13.047 -6.460 -21.937 1.00 88.38 271 LEU A N 1
ATOM 2171 C CA . LEU A 1 271 ? -12.456 -5.128 -22.015 1.00 88.38 271 LEU A CA 1
ATOM 2172 C C . LEU A 1 271 ? -11.937 -4.901 -23.438 1.00 88.38 271 LEU A C 1
ATOM 2174 O O . LEU A 1 271 ? -11.004 -5.586 -23.874 1.00 88.38 271 LEU A O 1
ATOM 2178 N N . THR A 1 272 ? -12.518 -3.930 -24.146 1.00 92.25 272 THR A N 1
ATOM 2179 C CA . THR A 1 272 ? -12.050 -3.528 -25.480 1.00 92.25 272 THR A CA 1
ATOM 2180 C C . THR A 1 272 ? -10.598 -3.054 -25.424 1.00 92.25 272 THR A C 1
ATOM 2182 O O . THR A 1 272 ? -10.118 -2.598 -24.381 1.00 92.25 272 THR A O 1
ATOM 2185 N N . TRP A 1 273 ? -9.888 -3.116 -26.552 1.00 94.00 273 TRP A N 1
ATOM 2186 C CA . TRP A 1 273 ? -8.514 -2.612 -26.629 1.00 94.00 273 TRP A CA 1
ATOM 2187 C C . TRP A 1 273 ? -8.404 -1.150 -26.180 1.00 94.00 273 TRP A C 1
ATOM 2189 O O . TRP A 1 273 ? -7.529 -0.810 -25.385 1.00 94.00 273 TRP A O 1
ATOM 2199 N N . MET A 1 274 ? -9.342 -0.305 -26.615 1.00 96.12 274 MET A N 1
ATOM 2200 C CA . MET A 1 274 ? -9.375 1.107 -26.238 1.00 96.12 274 MET A CA 1
ATOM 2201 C C . MET A 1 274 ? -9.532 1.288 -24.721 1.00 96.12 274 MET A C 1
ATOM 2203 O O . MET A 1 274 ? -8.831 2.097 -24.113 1.00 96.12 274 MET A O 1
ATOM 2207 N N . THR A 1 275 ? -10.400 0.496 -24.082 1.00 93.94 275 THR A N 1
ATOM 2208 C CA . THR A 1 275 ? -10.566 0.507 -22.621 1.00 93.94 275 THR A CA 1
ATOM 2209 C C . THR A 1 275 ? -9.274 0.100 -21.913 1.00 93.94 275 THR A C 1
ATOM 2211 O O . THR A 1 275 ? -8.834 0.798 -21.001 1.00 93.94 275 THR A O 1
ATOM 2214 N N . ARG A 1 276 ? -8.619 -0.981 -22.360 1.00 94.06 276 ARG A N 1
ATOM 2215 C CA . ARG A 1 276 ? -7.338 -1.444 -21.793 1.00 94.06 276 ARG A CA 1
ATOM 2216 C C . ARG A 1 276 ? -6.249 -0.381 -21.916 1.00 94.06 276 ARG A C 1
ATOM 2218 O O . ARG A 1 276 ? -5.549 -0.110 -20.945 1.00 94.06 276 ARG A O 1
ATOM 2225 N N . TYR A 1 277 ? -6.141 0.253 -23.081 1.00 96.06 277 TYR A N 1
ATOM 2226 C CA . TYR A 1 277 ? -5.177 1.322 -23.320 1.00 96.06 277 TYR A CA 1
ATOM 2227 C C . TYR A 1 277 ? -5.409 2.518 -22.385 1.00 96.06 277 TYR A C 1
ATOM 2229 O O . TYR A 1 277 ? -4.469 3.019 -21.770 1.00 96.06 277 TYR A O 1
ATOM 2237 N N . ASN A 1 278 ? -6.667 2.933 -22.206 1.00 96.31 278 ASN A N 1
ATOM 2238 C CA . ASN A 1 278 ? -7.017 4.010 -21.279 1.00 96.31 278 ASN A CA 1
ATOM 2239 C C . ASN A 1 278 ? -6.703 3.659 -19.815 1.00 96.31 278 ASN A C 1
ATOM 2241 O O . ASN A 1 278 ? -6.247 4.534 -19.080 1.00 96.31 278 ASN A O 1
ATOM 2245 N N . ILE A 1 279 ? -6.898 2.401 -19.401 1.00 95.00 279 ILE A N 1
ATOM 2246 C CA . ILE A 1 279 ? -6.531 1.919 -18.060 1.00 95.00 279 ILE A CA 1
ATOM 2247 C C . ILE A 1 279 ? -5.018 2.024 -17.848 1.00 95.00 279 ILE A C 1
ATOM 2249 O O . ILE A 1 279 ? -4.583 2.623 -16.869 1.00 95.00 279 ILE A O 1
ATOM 2253 N N . VAL A 1 280 ? -4.212 1.503 -18.781 1.00 96.44 280 VAL A N 1
ATOM 2254 C CA . VAL A 1 280 ? -2.742 1.558 -18.687 1.00 96.44 280 VAL A CA 1
ATOM 2255 C C . VAL A 1 280 ? -2.245 3.003 -18.675 1.00 96.44 280 VAL A C 1
ATOM 2257 O O . VAL A 1 280 ? -1.385 3.350 -17.869 1.00 96.44 280 VAL A O 1
ATOM 2260 N N . ARG A 1 281 ? -2.818 3.872 -19.518 1.00 97.44 281 ARG A N 1
ATOM 2261 C CA . ARG A 1 281 ? -2.482 5.301 -19.530 1.00 97.44 281 ARG A CA 1
ATOM 2262 C C . ARG A 1 281 ? -2.828 5.977 -18.202 1.00 97.44 281 ARG A C 1
ATOM 2264 O O . ARG A 1 281 ? -2.036 6.770 -17.707 1.00 97.44 281 ARG A O 1
ATOM 2271 N N . GLY A 1 282 ? -3.984 5.653 -17.618 1.00 96.00 282 GLY A N 1
ATOM 2272 C CA . GLY A 1 282 ? -4.387 6.152 -16.303 1.00 96.00 282 GLY A CA 1
ATOM 2273 C C . GLY A 1 282 ? -3.443 5.697 -15.189 1.00 96.00 282 GLY A C 1
ATOM 2274 O O . GLY A 1 282 ? -3.015 6.525 -14.392 1.00 96.00 282 GLY A O 1
ATOM 2275 N N . LEU A 1 283 ? -3.059 4.415 -15.187 1.00 95.88 283 LEU A N 1
ATOM 2276 C CA . LEU A 1 283 ? -2.096 3.854 -14.236 1.00 95.88 283 LEU A CA 1
ATOM 2277 C C . LEU A 1 283 ? -0.730 4.549 -14.336 1.00 95.88 283 LEU A C 1
ATOM 2279 O O . LEU A 1 283 ? -0.163 4.955 -13.322 1.00 95.88 283 LEU A O 1
ATOM 2283 N N . ALA A 1 284 ? -0.221 4.736 -15.556 1.00 96.12 284 ALA A N 1
ATOM 2284 C CA . ALA A 1 284 ? 1.031 5.450 -15.790 1.00 96.12 284 ALA A CA 1
ATOM 2285 C C . ALA A 1 284 ? 0.956 6.904 -15.296 1.00 96.12 284 ALA A C 1
ATOM 2287 O O . ALA A 1 284 ? 1.878 7.363 -14.631 1.00 96.12 284 ALA A O 1
ATOM 2288 N N . SER A 1 285 ? -0.161 7.595 -15.553 1.00 95.25 285 SER A N 1
ATOM 2289 C CA . SER A 1 285 ? -0.399 8.960 -15.067 1.00 95.25 285 SER A CA 1
ATOM 2290 C C . SER A 1 285 ? -0.396 9.030 -13.539 1.00 95.25 285 SER A C 1
ATOM 2292 O O . SER A 1 285 ? 0.253 9.901 -12.973 1.00 95.25 285 SER A O 1
ATOM 2294 N N . SER A 1 286 ? -1.073 8.101 -12.850 1.00 93.00 286 SER A N 1
ATOM 2295 C CA . SER A 1 286 ? -1.044 8.065 -11.382 1.00 93.00 286 SER A CA 1
ATOM 2296 C C . SER A 1 286 ? 0.345 7.769 -10.826 1.00 93.00 286 SER A C 1
ATOM 2298 O O . SER A 1 286 ? 0.736 8.380 -9.840 1.00 93.00 286 SER A O 1
ATOM 2300 N N . LEU A 1 287 ? 1.105 6.863 -11.446 1.00 93.94 287 LEU A N 1
ATOM 2301 C CA . LEU A 1 287 ? 2.453 6.527 -10.980 1.00 93.94 287 LEU A CA 1
ATOM 2302 C C . LEU A 1 287 ? 3.440 7.668 -11.212 1.00 93.94 287 LEU A C 1
ATOM 2304 O O . LEU A 1 287 ? 4.276 7.921 -10.351 1.00 93.94 287 LEU A O 1
ATOM 2308 N N . LEU A 1 288 ? 3.320 8.379 -12.335 1.00 93.94 288 LEU A N 1
ATOM 2309 C CA . LEU A 1 288 ? 4.095 9.591 -12.586 1.00 93.94 288 LEU A CA 1
ATOM 2310 C C . LEU A 1 288 ? 3.823 10.636 -11.499 1.00 93.94 288 LEU A C 1
ATOM 2312 O O . LEU A 1 288 ? 4.766 11.177 -10.927 1.00 93.94 288 LEU A O 1
ATOM 2316 N N . ASN A 1 289 ? 2.548 10.843 -11.158 1.00 90.38 289 ASN A N 1
ATOM 2317 C CA . ASN A 1 289 ? 2.167 11.779 -10.108 1.00 90.38 289 ASN A CA 1
ATOM 2318 C C . ASN A 1 289 ? 2.763 11.394 -8.743 1.00 90.38 289 ASN A C 1
ATOM 2320 O O . ASN A 1 289 ? 3.326 12.241 -8.055 1.00 90.38 289 ASN A O 1
ATOM 2324 N N . LEU A 1 290 ? 2.703 10.106 -8.385 1.00 90.50 290 LEU A N 1
ATOM 2325 C CA . LEU A 1 290 ? 3.285 9.586 -7.145 1.00 90.50 290 LEU A CA 1
ATOM 2326 C C . LEU A 1 290 ? 4.811 9.737 -7.085 1.00 90.50 290 LEU A C 1
ATOM 2328 O O . LEU A 1 290 ? 5.357 10.005 -6.017 1.00 90.50 290 LEU A O 1
ATOM 2332 N N . HIS A 1 291 ? 5.507 9.513 -8.199 1.00 92.50 291 HIS A N 1
ATOM 2333 C CA . HIS A 1 291 ? 6.968 9.456 -8.210 1.00 92.50 291 HIS A CA 1
ATOM 2334 C C . HIS A 1 291 ? 7.633 10.822 -8.382 1.00 92.50 291 HIS A C 1
ATOM 2336 O O . HIS A 1 291 ? 8.652 11.056 -7.736 1.00 92.50 291 HIS A O 1
ATOM 2342 N N . GLU A 1 292 ? 7.077 11.686 -9.235 1.00 88.00 292 GLU A N 1
ATOM 2343 C CA . GLU A 1 292 ? 7.768 12.882 -9.739 1.00 88.00 292 GLU A CA 1
ATOM 2344 C C . GLU A 1 292 ? 7.027 14.196 -9.446 1.00 88.00 292 GLU A C 1
ATOM 2346 O O . GLU A 1 292 ? 7.668 15.232 -9.300 1.00 88.00 292 GLU A O 1
ATOM 2351 N N . GLU A 1 293 ? 5.690 14.191 -9.377 1.00 84.06 293 GLU A N 1
ATOM 2352 C CA . GLU A 1 293 ? 4.906 15.439 -9.274 1.00 84.06 293 GLU A CA 1
ATOM 2353 C C . GLU A 1 293 ? 4.487 15.788 -7.837 1.00 84.06 293 GLU A C 1
ATOM 2355 O O . GLU A 1 293 ? 4.066 16.914 -7.573 1.00 84.06 293 GLU A O 1
ATOM 2360 N N . TRP A 1 294 ? 4.580 14.838 -6.903 1.00 81.56 294 TRP A N 1
ATOM 2361 C CA . TRP A 1 294 ? 4.335 15.080 -5.482 1.00 81.56 294 TRP A CA 1
ATOM 2362 C C . TRP A 1 294 ? 5.593 15.604 -4.771 1.00 81.56 294 TRP A C 1
ATOM 2364 O O . TRP A 1 294 ? 6.712 15.268 -5.147 1.00 81.56 294 TRP A O 1
ATOM 2374 N N . GLU A 1 295 ? 5.420 16.382 -3.692 1.00 78.12 295 GLU A N 1
ATOM 2375 C CA . GLU A 1 295 ? 6.516 17.010 -2.921 1.00 78.12 295 GLU A CA 1
ATOM 2376 C C . GLU A 1 295 ? 7.603 16.024 -2.460 1.00 78.12 295 GLU A C 1
ATOM 2378 O O . GLU A 1 295 ? 8.761 16.395 -2.259 1.00 78.12 295 GLU A O 1
ATOM 2383 N N . GLN A 1 296 ? 7.226 14.761 -2.262 1.00 81.31 296 GLN A N 1
ATOM 2384 C CA . GLN A 1 296 ? 8.129 13.670 -1.918 1.00 81.31 296 GLN A CA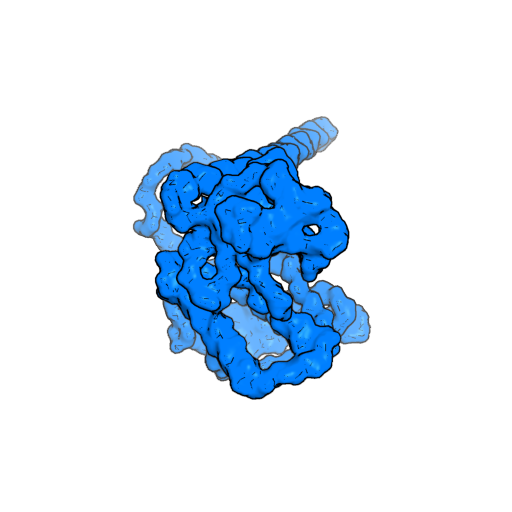 1
ATOM 2385 C C . GLN A 1 296 ? 7.824 12.466 -2.803 1.00 81.31 296 GLN A C 1
ATOM 2387 O O . GLN A 1 296 ? 6.666 12.102 -2.966 1.00 81.31 296 GLN A O 1
ATOM 2392 N N . CYS A 1 297 ? 8.854 11.797 -3.317 1.00 87.12 297 CYS A N 1
ATOM 2393 C CA . CYS A 1 297 ? 8.667 10.576 -4.099 1.00 87.12 297 CYS A CA 1
ATOM 2394 C C . CYS A 1 297 ? 7.940 9.501 -3.264 1.00 87.12 297 CYS A C 1
ATOM 2396 O O . CYS A 1 297 ? 8.452 9.045 -2.234 1.00 87.12 297 CYS A O 1
ATOM 2398 N N . VAL A 1 298 ? 6.751 9.084 -3.709 1.00 86.69 298 VAL A N 1
ATOM 2399 C CA . VAL A 1 298 ? 5.919 8.067 -3.053 1.00 86.69 298 VAL A CA 1
ATOM 2400 C C . VAL A 1 298 ? 6.068 6.730 -3.765 1.00 86.69 298 VAL A C 1
ATOM 2402 O O . VAL A 1 298 ? 5.583 6.539 -4.873 1.00 86.69 298 VAL A O 1
ATOM 2405 N N . LEU A 1 299 ? 6.667 5.749 -3.092 1.00 88.19 299 LEU A N 1
ATOM 2406 C CA . LEU A 1 299 ? 6.731 4.377 -3.599 1.00 88.19 299 LEU A CA 1
ATOM 2407 C C . LEU A 1 299 ? 5.474 3.597 -3.185 1.00 88.19 299 LEU A C 1
ATOM 2409 O O . LEU A 1 299 ? 5.301 3.324 -1.997 1.00 88.19 299 LEU A O 1
ATOM 2413 N N . HIS A 1 300 ? 4.644 3.185 -4.153 1.00 86.25 300 HIS A N 1
ATOM 2414 C CA . HIS A 1 300 ? 3.389 2.455 -3.893 1.00 86.25 300 HIS A CA 1
ATOM 2415 C C . HIS A 1 300 ? 3.603 1.066 -3.264 1.00 86.25 300 HIS A C 1
ATOM 2417 O O . HIS A 1 300 ? 2.883 0.678 -2.353 1.00 86.25 300 HIS A O 1
ATOM 2423 N N . ARG A 1 301 ? 4.624 0.325 -3.724 1.00 84.88 301 ARG A N 1
ATOM 2424 C CA . ARG A 1 301 ? 5.046 -1.013 -3.240 1.00 84.88 301 ARG A CA 1
ATOM 2425 C C . ARG A 1 301 ? 4.075 -2.183 -3.461 1.00 84.88 301 ARG A C 1
ATOM 2427 O O . ARG A 1 301 ? 4.518 -3.311 -3.280 1.00 84.88 301 ARG A O 1
ATOM 2434 N N . ASP A 1 302 ? 2.837 -1.939 -3.891 1.00 82.31 302 ASP A N 1
ATOM 2435 C CA . ASP A 1 302 ? 1.844 -3.002 -4.148 1.00 82.31 302 ASP A CA 1
ATOM 2436 C C . ASP A 1 302 ? 0.902 -2.664 -5.328 1.00 82.31 302 ASP A C 1
ATOM 2438 O O . ASP A 1 302 ? -0.273 -2.376 -5.128 1.00 82.31 302 ASP A O 1
ATOM 2442 N N . ILE A 1 303 ? 1.449 -2.531 -6.546 1.00 86.88 303 ILE A N 1
ATOM 2443 C CA . ILE A 1 303 ? 0.694 -2.153 -7.769 1.00 86.88 303 ILE A CA 1
ATOM 2444 C C . ILE A 1 303 ? -0.026 -3.363 -8.369 1.00 86.88 303 ILE A C 1
ATOM 2446 O O . ILE A 1 303 ? 0.659 -4.393 -8.565 1.00 86.88 303 ILE A O 1
#

Mean predicted aligned error: 19.27 Å

Nearest PDB structures (foldseek):
  6cth-assembly1_A  TM=9.521E-01  e=1.008E-15  Theobroma cacao
  7xdx-assembly2_B  TM=9.573E-01  e=2.727E-12  Arabidopsis thaliana
  7xdw-assembly2_B  TM=9.578E-01  e=7.664E-12  Arabidopsis thaliana
  7xdy-assembly2_B  TM=9.462E-01  e=6.386E-12  Arabidopsis thaliana
  7xdv-assembly2_B  TM=9.528E-01  e=2.154E-11  Arabidopsis thaliana

Solvent-accessible surface area (backbone atoms only — not comparable to full-atom values): 19260 Å² total; per-residue (Å²): 133,84,79,92,75,88,80,86,75,96,64,67,91,69,90,86,67,94,68,56,72,52,76,48,74,41,78,93,72,24,33,41,36,39,39,35,51,35,67,55,94,95,39,86,41,82,45,78,48,72,46,81,49,67,58,77,83,78,47,68,98,77,79,88,85,85,87,87,84,79,66,55,97,86,50,91,60,85,86,81,85,89,78,86,85,86,86,75,92,77,79,79,75,69,88,86,70,84,87,89,85,84,89,82,84,89,84,81,90,86,89,86,83,88,84,86,81,70,59,63,60,54,52,51,49,52,51,48,50,50,48,49,50,50,50,56,50,51,57,57,53,50,55,54,50,53,54,47,54,50,52,54,54,60,72,73,47,79,54,99,82,47,37,43,83,48,57,66,68,57,54,30,60,28,20,65,66,69,34,75,91,34,50,76,47,76,57,98,56,24,42,29,26,42,26,46,42,78,95,72,76,41,61,27,31,40,37,38,42,46,78,89,44,77,62,39,56,52,49,50,43,47,44,55,66,52,46,28,72,56,83,52,99,58,48,88,46,46,54,23,34,28,81,56,99,80,46,44,37,41,30,28,61,52,63,92,83,64,55,69,66,47,47,73,74,73,45,96,56,80,73,47,71,68,56,50,51,52,50,54,52,36,50,51,52,37,50,46,40,34,49,70,72,39,100,57,70,49,81,82,93,76,130

Radius of gyration: 27.71 Å; Cα contacts (8 Å, |Δi|>4): 293; chains: 1; bounding box: 70×58×68 Å